Protein AF-Q6NBQ9-F1 (afdb_monomer)

Foldseek 3Di:
DCVVVLVVVLVVLLVVLQVLLVVLLVLLVVLVVLLVQLVVQLVPDDLVCLVVQFFRQRPPPRDGHRPLCCLQVSLVVNLVSLLVSLVSLLVSLLSLVVSQVSLCVVPVDPPVSQVSLVSHDPGLSSCCRNHDPCCNVDPNVVVSVVVVCCSNPPSSLVSLVSSLLSNQSNQDQVSLVVSLVSSLSSLLSCLQRVVSSNPSPDDSDPPDDPVSVVVSVVVSVVSNVVSVVSHHPPHPVCCVVPVVPDPPPPPPPPPPPPPPPPPDPDPDDDDDD

Secondary structure (DSSP, 8-state):
--HHHHHHHHHHHHHHHHHHHHHHHHHHHHHHHHHHHHHHHHHH--HHHHHHTPPEE-TTT--EE-HHHHHHHHHHHHHHHHHHHHHHHHHHHHHHHHHHHHHHHH--STTHHHHHHHTS-S-HHHHHHHS-HHHHHSHHHHHHHHHHHIIIIIHHHHHHHHHHHHHGGG--HHHHHHHHHHHHHHHHHHHHHHHHHH-TTS-S-----HHHHHHHHHHHHHHHHHHHHS--TT-HHHHHHHSSS----TTSTTS--TTTTS-----------

Solvent-accessible surface area (backbone atoms only — not comparable to full-atom values): 15780 Å² total; per-residue (Å²): 143,57,70,69,64,55,51,51,53,49,53,52,44,52,51,53,40,35,54,44,34,53,53,42,50,52,52,49,52,54,47,52,52,49,53,50,51,50,52,52,51,61,72,66,63,49,72,67,35,46,72,72,60,43,62,42,69,39,92,84,75,74,46,77,39,53,41,70,55,48,71,52,50,51,58,52,50,48,48,55,50,49,52,51,48,52,51,47,48,29,53,44,23,30,49,2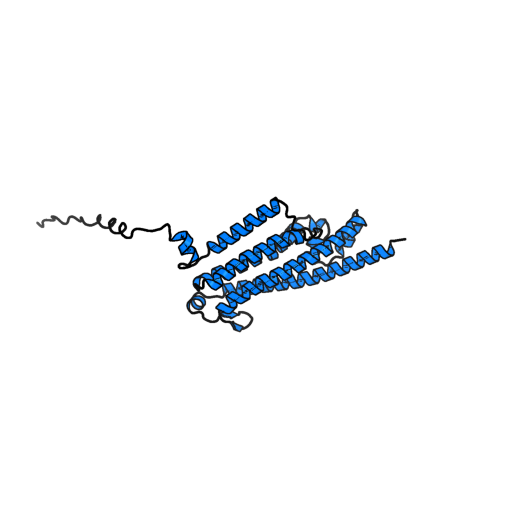6,36,57,44,45,51,54,44,52,71,76,35,75,53,81,65,63,38,47,57,60,30,65,71,50,50,98,39,76,65,36,32,68,61,45,30,34,70,69,48,44,74,33,73,65,23,51,49,54,51,46,53,51,45,42,63,72,59,47,48,60,54,52,50,45,50,45,56,44,65,72,46,46,80,53,70,54,64,70,60,52,52,49,43,44,51,51,47,50,49,44,53,49,51,43,65,63,46,49,61,41,39,77,34,28,79,58,73,100,58,91,79,65,51,75,65,54,48,51,52,45,52,51,53,52,49,51,53,47,50,56,50,60,71,66,68,54,96,85,44,71,68,54,50,68,76,57,53,81,80,58,82,71,69,85,78,66,77,80,74,71,66,87,74,80,83,79,85,78,83,83,87,75,86,85,83,88,131

Mean predicted aligned error: 11.21 Å

Structure (mmCIF, N/CA/C/O backbone):
data_AF-Q6NBQ9-F1
#
_entry.id   AF-Q6NBQ9-F1
#
loop_
_atom_site.group_PDB
_atom_site.id
_atom_site.type_symbol
_atom_site.label_atom_id
_atom_site.label_alt_id
_atom_site.label_comp_id
_atom_site.label_asym_id
_atom_site.label_entity_id
_atom_site.label_seq_id
_atom_site.pdbx_PDB_ins_code
_atom_site.Cartn_x
_atom_site.Cartn_y
_atom_site.Cartn_z
_atom_site.occupancy
_atom_site.B_iso_or_equiv
_atom_site.auth_seq_id
_atom_site.auth_comp_id
_atom_site.auth_asym_id
_atom_site.auth_atom_id
_atom_site.pdbx_PDB_model_num
ATOM 1 N N . MET A 1 1 ? -25.944 -12.787 37.139 1.00 45.03 1 MET A N 1
ATOM 2 C CA . MET A 1 1 ? -24.595 -13.328 37.436 1.00 45.03 1 MET A CA 1
ATOM 3 C C . MET A 1 1 ? -23.741 -13.445 36.157 1.00 45.03 1 MET A C 1
ATOM 5 O O . MET A 1 1 ? -23.284 -14.534 35.855 1.00 45.03 1 MET A O 1
ATOM 9 N N . ASN A 1 2 ? -23.494 -12.353 35.408 1.00 59.72 2 ASN A N 1
ATOM 10 C CA . ASN A 1 2 ? -22.771 -12.416 34.112 1.00 59.72 2 ASN A CA 1
ATOM 11 C C . ASN A 1 2 ? -21.450 -11.612 34.058 1.00 59.72 2 ASN A C 1
ATOM 13 O O . ASN A 1 2 ? -20.721 -11.669 33.080 1.00 59.72 2 ASN A O 1
ATOM 17 N N . GLY A 1 3 ? -21.087 -10.884 35.122 1.00 64.38 3 GLY A N 1
ATOM 18 C CA . GLY A 1 3 ? -19.945 -9.957 35.078 1.00 64.38 3 GLY A CA 1
ATOM 19 C C . GLY A 1 3 ? -18.570 -10.612 34.877 1.00 64.38 3 GLY A C 1
ATOM 20 O O . GLY A 1 3 ? -17.665 -9.974 34.350 1.00 64.38 3 GLY A O 1
ATOM 21 N N . LYS A 1 4 ? -18.398 -11.886 35.265 1.00 70.06 4 LYS A N 1
ATOM 22 C CA . LYS A 1 4 ? -17.105 -12.588 35.165 1.00 70.06 4 LYS A CA 1
ATOM 23 C C . LYS A 1 4 ? -16.819 -13.102 33.749 1.00 70.06 4 LYS A C 1
ATOM 25 O O . LYS A 1 4 ? -15.695 -12.966 33.278 1.00 70.06 4 LYS A O 1
ATOM 30 N N . SER A 1 5 ? -17.825 -13.653 33.065 1.00 76.31 5 SER A N 1
ATOM 31 C CA . SER A 1 5 ? -17.728 -14.047 31.650 1.00 76.31 5 SER A CA 1
ATOM 32 C C . SER A 1 5 ? -17.541 -12.823 30.755 1.00 76.31 5 SER A C 1
ATOM 34 O O . SER A 1 5 ? -16.720 -12.847 29.844 1.00 76.31 5 SER A O 1
ATOM 36 N N . ASP A 1 6 ? -18.238 -11.733 31.076 1.00 75.62 6 ASP A N 1
ATOM 37 C CA . ASP A 1 6 ? -18.180 -10.480 30.327 1.00 75.62 6 ASP A CA 1
ATOM 38 C C . ASP A 1 6 ? -16.814 -9.781 30.398 1.00 75.62 6 ASP A C 1
ATOM 40 O O . ASP A 1 6 ? -16.371 -9.216 29.397 1.00 75.62 6 ASP A O 1
ATOM 44 N N . ALA A 1 7 ? -16.155 -9.808 31.561 1.00 80.31 7 ALA A N 1
ATOM 45 C CA . ALA A 1 7 ? -14.808 -9.264 31.735 1.00 80.31 7 ALA A CA 1
ATOM 46 C C . ALA A 1 7 ? -13.754 -10.115 31.010 1.00 80.31 7 ALA A C 1
ATOM 48 O O . ALA A 1 7 ? -12.878 -9.573 30.339 1.00 80.31 7 ALA A O 1
ATOM 49 N N . PHE A 1 8 ? -13.887 -11.442 31.088 1.00 84.69 8 PHE A N 1
ATOM 50 C CA . PHE A 1 8 ? -13.000 -12.380 30.402 1.00 84.69 8 PHE A CA 1
ATOM 51 C C . PHE A 1 8 ? -13.093 -12.264 28.872 1.00 84.69 8 PHE A C 1
ATOM 53 O O . PHE A 1 8 ? -12.079 -12.300 28.182 1.00 84.69 8 PHE A O 1
ATOM 60 N N . GLU A 1 9 ? -14.298 -12.086 28.325 1.00 85.38 9 GLU A N 1
ATOM 61 C CA . GLU A 1 9 ? -14.507 -11.845 26.890 1.00 85.38 9 GLU A CA 1
ATOM 62 C C . GLU A 1 9 ? -13.787 -10.571 26.416 1.00 85.38 9 GLU A C 1
ATOM 64 O O . GLU A 1 9 ? -13.113 -10.585 25.385 1.00 85.38 9 GLU A O 1
ATOM 69 N N . LEU A 1 10 ? -13.890 -9.486 27.189 1.00 85.94 10 LEU A N 1
ATOM 70 C CA . LEU A 1 10 ? -13.276 -8.201 26.856 1.00 85.94 10 LEU A CA 1
ATOM 71 C C . LEU A 1 10 ? -11.747 -8.274 26.861 1.00 85.94 10 LEU A C 1
ATOM 73 O O . LEU A 1 10 ? -11.116 -7.797 25.922 1.00 85.94 10 LEU A O 1
ATOM 77 N N . GLU A 1 11 ? -11.165 -8.914 27.875 1.00 88.50 11 GLU A N 1
ATOM 78 C CA . GLU A 1 11 ? -9.716 -9.116 27.979 1.00 88.50 11 GLU A CA 1
ATOM 79 C C . GLU A 1 11 ? -9.175 -9.948 26.805 1.00 88.50 11 GLU A C 1
ATOM 81 O O . GLU A 1 11 ? -8.142 -9.618 26.221 1.00 88.50 11 GLU A O 1
ATOM 86 N N . ARG A 1 12 ? -9.911 -10.985 26.381 1.00 89.56 12 ARG A N 1
ATOM 87 C CA . ARG A 1 12 ? -9.534 -11.786 25.206 1.00 89.56 12 ARG A CA 1
ATOM 88 C C . ARG A 1 12 ? -9.608 -10.996 23.903 1.00 89.56 12 ARG A C 1
ATOM 90 O O . ARG A 1 12 ? -8.734 -11.168 23.056 1.00 89.56 12 ARG A O 1
ATOM 97 N N . LEU A 1 13 ? -10.627 -10.153 23.731 1.00 88.69 13 LEU A N 1
ATOM 98 C CA . LEU A 1 13 ? -10.750 -9.290 22.552 1.00 88.69 13 LEU A CA 1
ATOM 99 C C . LEU A 1 13 ? -9.655 -8.218 22.518 1.00 88.69 13 LEU A C 1
ATOM 101 O O . LEU A 1 13 ? -9.086 -7.976 21.457 1.00 88.69 13 LEU A O 1
ATOM 105 N N 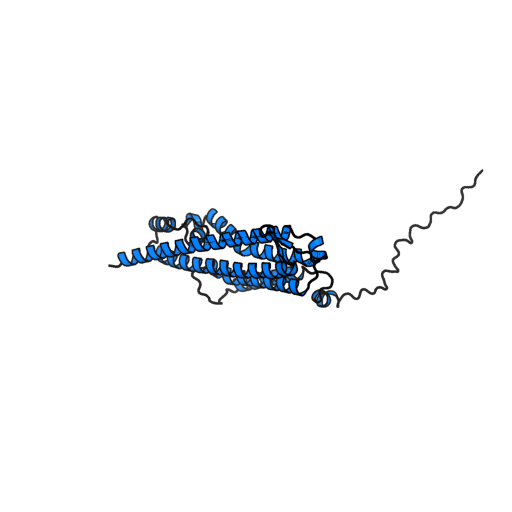. GLU A 1 14 ? -9.334 -7.615 23.664 1.00 90.62 14 GLU A N 1
ATOM 106 C CA . GLU A 1 14 ? -8.240 -6.649 23.810 1.00 90.62 14 GLU A CA 1
ATOM 107 C C . GLU A 1 14 ? -6.892 -7.281 23.437 1.00 90.62 14 GLU A C 1
ATOM 109 O O . GLU A 1 14 ? -6.168 -6.750 22.592 1.00 90.62 14 GLU A O 1
ATOM 114 N N . ALA A 1 15 ? -6.585 -8.458 23.994 1.00 91.19 15 ALA A N 1
ATOM 115 C CA . ALA A 1 15 ? -5.359 -9.190 23.691 1.00 91.19 15 ALA A CA 1
ATOM 116 C C . ALA A 1 15 ? -5.267 -9.576 22.204 1.00 91.19 15 ALA A C 1
ATOM 118 O O . ALA A 1 15 ? -4.239 -9.338 21.568 1.00 91.19 15 ALA A O 1
ATOM 119 N N . ALA A 1 16 ? -6.349 -10.110 21.626 1.00 90.81 16 ALA A N 1
ATOM 120 C CA . ALA A 1 16 ? -6.396 -10.479 20.210 1.00 90.81 16 ALA A CA 1
ATOM 121 C C . ALA A 1 16 ? -6.229 -9.264 19.281 1.00 90.81 16 ALA A C 1
ATOM 123 O O . ALA A 1 16 ? -5.569 -9.357 18.242 1.00 90.81 16 ALA A O 1
ATOM 124 N N . LEU A 1 17 ? -6.810 -8.119 19.653 1.00 91.94 17 LEU A N 1
ATOM 125 C CA . LEU A 1 17 ? -6.682 -6.871 18.909 1.00 91.94 17 LEU A CA 1
ATOM 126 C C . LEU A 1 17 ? -5.251 -6.329 18.960 1.00 91.94 17 LEU A C 1
ATOM 128 O O . LEU A 1 17 ? -4.715 -5.956 17.918 1.00 91.94 17 LEU A O 1
ATOM 132 N N . ASN A 1 18 ? -4.627 -6.318 20.138 1.00 93.62 18 ASN A N 1
ATOM 133 C CA . ASN A 1 18 ? -3.254 -5.844 20.316 1.00 93.62 18 ASN A CA 1
ATOM 134 C C . ASN A 1 18 ? -2.239 -6.705 19.556 1.00 93.62 18 ASN A C 1
ATOM 136 O O . ASN A 1 18 ? -1.382 -6.160 18.859 1.00 93.62 18 ASN A O 1
ATOM 140 N N . ASP A 1 19 ? -2.364 -8.030 19.631 1.00 93.38 19 ASP A N 1
ATOM 141 C CA . ASP A 1 19 ? -1.502 -8.954 18.887 1.00 93.38 19 ASP A CA 1
ATOM 142 C C . ASP A 1 19 ? -1.653 -8.764 17.367 1.00 93.38 19 ASP A C 1
ATOM 144 O O . ASP A 1 19 ? -0.672 -8.567 16.642 1.00 93.38 19 ASP A O 1
ATOM 148 N N . SER A 1 20 ? -2.901 -8.689 16.891 1.00 92.81 20 SER A N 1
ATOM 149 C CA . SER A 1 20 ? -3.196 -8.420 15.479 1.00 92.81 20 SER A CA 1
ATOM 150 C C . SER A 1 20 ? -2.640 -7.068 15.029 1.00 92.81 20 SER A C 1
ATOM 152 O O . SER A 1 20 ? -2.073 -6.967 13.942 1.00 92.81 20 SER A O 1
ATOM 154 N N . ALA A 1 21 ? -2.773 -6.025 15.851 1.00 93.81 21 ALA A N 1
ATOM 155 C CA . ALA A 1 21 ? -2.288 -4.690 15.524 1.00 93.81 21 ALA A CA 1
ATOM 156 C C . ALA A 1 21 ? -0.760 -4.643 15.416 1.00 93.81 21 ALA A C 1
ATOM 158 O O . ALA A 1 21 ? -0.241 -4.094 14.445 1.00 93.81 21 ALA A O 1
ATOM 159 N N . ASN A 1 22 ? -0.047 -5.281 16.349 1.00 94.38 22 ASN A N 1
ATOM 160 C CA . ASN A 1 22 ? 1.411 -5.395 16.295 1.00 94.38 22 ASN A CA 1
ATOM 161 C C . ASN A 1 22 ? 1.861 -6.125 15.026 1.00 94.38 22 ASN A C 1
ATOM 163 O O . ASN A 1 22 ? 2.705 -5.616 14.286 1.00 94.38 22 ASN A O 1
ATOM 167 N N . ARG A 1 23 ? 1.238 -7.269 14.718 1.00 94.88 23 ARG A N 1
ATOM 168 C CA . ARG A 1 23 ? 1.534 -8.040 13.504 1.00 94.88 23 ARG A CA 1
ATOM 169 C C . ARG A 1 23 ? 1.300 -7.226 12.230 1.00 94.88 23 ARG A C 1
ATOM 171 O O . ARG A 1 23 ? 2.156 -7.218 11.344 1.00 94.88 23 ARG A O 1
ATOM 178 N N . VAL A 1 24 ? 0.161 -6.541 12.124 1.00 96.12 24 VAL A N 1
ATOM 179 C CA . VAL A 1 24 ? -0.165 -5.696 10.961 1.00 96.12 24 VAL A CA 1
ATOM 180 C C . VAL A 1 24 ? 0.816 -4.537 10.833 1.00 96.12 24 VAL A C 1
ATOM 182 O O . VAL A 1 24 ? 1.266 -4.253 9.725 1.00 96.12 24 VAL A O 1
ATOM 185 N N . SER A 1 25 ? 1.200 -3.901 11.940 1.00 95.19 25 SER A N 1
ATOM 186 C CA . SER A 1 25 ? 2.214 -2.846 11.934 1.00 95.19 25 SER A CA 1
ATOM 187 C C . SER A 1 25 ? 3.562 -3.341 11.421 1.00 95.19 25 SER A C 1
ATOM 189 O O . SER A 1 25 ? 4.158 -2.663 10.588 1.00 95.19 25 SER A O 1
ATOM 191 N N . THR A 1 26 ? 4.018 -4.527 11.835 1.00 96.31 26 THR A N 1
ATOM 192 C CA . THR A 1 26 ? 5.246 -5.128 11.290 1.00 96.31 26 THR A CA 1
ATOM 193 C C . THR A 1 26 ? 5.134 -5.352 9.783 1.00 96.31 26 THR A C 1
ATOM 195 O O . THR A 1 26 ? 6.014 -4.929 9.038 1.00 96.31 26 THR A O 1
ATOM 198 N N . ILE A 1 27 ? 4.030 -5.948 9.322 1.00 96.81 27 ILE A N 1
ATOM 199 C CA . ILE A 1 27 ? 3.783 -6.211 7.894 1.00 96.81 27 ILE A CA 1
ATOM 200 C C . ILE A 1 27 ? 3.763 -4.905 7.084 1.00 96.81 27 ILE A C 1
ATOM 202 O O . ILE A 1 27 ? 4.373 -4.830 6.018 1.00 96.81 27 ILE A O 1
ATOM 206 N N . TRP A 1 28 ? 3.110 -3.863 7.597 1.00 97.19 28 TRP A N 1
ATOM 207 C CA . TRP A 1 28 ? 3.054 -2.548 6.959 1.00 97.19 28 TRP A CA 1
ATOM 208 C C . TRP A 1 28 ? 4.426 -1.872 6.881 1.00 97.19 28 TRP A C 1
ATOM 210 O O . TRP A 1 28 ? 4.780 -1.342 5.832 1.00 97.19 28 TRP A O 1
ATOM 220 N N . VAL A 1 29 ? 5.238 -1.930 7.942 1.00 97.00 29 VAL A N 1
ATOM 221 C CA . VAL A 1 29 ? 6.609 -1.395 7.903 1.00 97.00 29 VAL A CA 1
ATOM 222 C C . VAL A 1 29 ? 7.459 -2.154 6.883 1.00 97.00 29 VAL A C 1
ATOM 224 O O . VAL A 1 29 ? 8.155 -1.524 6.090 1.00 97.00 29 VAL A O 1
ATOM 227 N N . SER A 1 30 ? 7.368 -3.488 6.826 1.00 97.31 30 SER A N 1
ATOM 228 C CA . SER A 1 30 ? 8.052 -4.278 5.791 1.00 97.31 30 SER A CA 1
ATOM 229 C C . SER A 1 30 ? 7.617 -3.881 4.378 1.00 97.31 30 SER A C 1
ATOM 231 O O . SER A 1 30 ? 8.447 -3.802 3.475 1.00 97.31 30 SER A O 1
ATOM 233 N N . PHE A 1 31 ? 6.333 -3.583 4.187 1.00 97.94 31 PHE A N 1
ATOM 234 C CA . PHE A 1 31 ? 5.813 -3.082 2.918 1.00 97.94 31 PHE A CA 1
ATOM 235 C C . PHE A 1 31 ? 6.374 -1.700 2.552 1.00 97.94 31 PHE A C 1
ATOM 237 O O . PHE A 1 31 ? 6.791 -1.497 1.414 1.00 97.94 31 PHE A O 1
ATOM 244 N N . LEU A 1 32 ? 6.476 -0.774 3.510 1.00 97.81 32 LEU A N 1
ATOM 245 C CA . LEU A 1 32 ? 7.116 0.529 3.292 1.00 97.81 32 LEU A CA 1
ATOM 246 C C . LEU A 1 32 ? 8.588 0.402 2.899 1.00 97.81 32 LEU A C 1
ATOM 248 O O . LEU A 1 32 ? 9.049 1.102 1.999 1.00 97.81 32 LEU A O 1
ATOM 252 N N . VAL A 1 33 ? 9.318 -0.504 3.551 1.00 97.12 33 VAL A N 1
ATOM 253 C CA . VAL A 1 33 ? 10.714 -0.794 3.206 1.00 97.12 33 VAL A CA 1
ATOM 254 C C . VAL A 1 33 ? 10.811 -1.330 1.777 1.00 97.12 33 VAL A C 1
ATOM 256 O O . VAL A 1 33 ? 11.684 -0.895 1.030 1.00 97.12 33 VAL A O 1
ATOM 259 N N . LEU A 1 34 ? 9.893 -2.212 1.363 1.00 96.00 34 LEU A N 1
ATOM 260 C CA . LEU A 1 34 ? 9.853 -2.711 -0.013 1.00 96.00 34 LEU A CA 1
ATOM 261 C C . LEU A 1 34 ? 9.561 -1.592 -1.027 1.00 96.00 34 LEU A C 1
ATOM 263 O O . LEU A 1 34 ? 10.239 -1.503 -2.050 1.00 96.00 34 LEU A O 1
ATOM 267 N N . LEU A 1 35 ? 8.585 -0.725 -0.746 1.00 97.19 35 LEU A N 1
ATOM 268 C CA . LEU A 1 35 ? 8.265 0.426 -1.598 1.00 97.19 35 LEU A CA 1
ATOM 269 C C . LEU A 1 35 ? 9.468 1.355 -1.760 1.00 97.19 35 LEU A C 1
ATOM 271 O O . LEU A 1 35 ? 9.799 1.750 -2.878 1.00 97.19 35 LEU A O 1
ATOM 275 N N . LEU A 1 36 ? 10.143 1.671 -0.654 1.00 95.75 36 LEU A N 1
ATOM 276 C CA . LEU A 1 36 ? 11.345 2.497 -0.663 1.00 95.75 36 LEU A CA 1
ATOM 277 C C . LEU A 1 36 ? 12.470 1.834 -1.463 1.00 95.75 36 LEU A C 1
ATOM 279 O O . LEU A 1 36 ? 13.116 2.493 -2.275 1.00 95.75 36 LEU A O 1
ATOM 283 N N . TYR A 1 37 ? 12.677 0.530 -1.273 1.00 93.81 37 TYR A N 1
ATOM 284 C CA . TYR A 1 37 ? 13.657 -0.239 -2.032 1.00 93.81 37 TYR A CA 1
ATOM 285 C C . TYR A 1 37 ? 13.393 -0.155 -3.540 1.00 93.81 37 TYR A C 1
ATOM 287 O O . TYR A 1 37 ? 14.312 0.141 -4.304 1.00 93.81 37 TYR A O 1
ATOM 295 N N . PHE A 1 38 ? 12.144 -0.348 -3.976 1.00 94.88 38 PHE A N 1
ATOM 296 C CA . PHE A 1 38 ? 11.793 -0.222 -5.390 1.00 94.88 38 PHE A CA 1
ATOM 297 C C . PHE A 1 38 ? 11.945 1.205 -5.911 1.00 94.88 38 PHE A C 1
ATOM 299 O O . PHE A 1 38 ? 12.458 1.378 -7.011 1.00 94.88 38 PHE A O 1
ATOM 306 N N . ALA A 1 39 ? 11.584 2.225 -5.132 1.00 94.06 39 ALA A N 1
ATOM 307 C CA . ALA A 1 39 ? 11.782 3.618 -5.529 1.00 94.06 39 ALA A CA 1
ATOM 308 C C . ALA A 1 39 ? 13.269 3.946 -5.761 1.00 94.06 39 ALA A C 1
ATOM 310 O O . ALA A 1 39 ? 13.617 4.552 -6.774 1.00 94.06 39 ALA A O 1
ATOM 311 N N . ILE A 1 40 ? 14.155 3.493 -4.865 1.00 92.88 40 ILE A N 1
ATOM 312 C CA . ILE A 1 40 ? 15.609 3.661 -5.014 1.00 92.88 40 ILE A CA 1
ATOM 313 C C . ILE A 1 40 ? 16.118 2.877 -6.226 1.00 92.88 40 ILE A C 1
ATOM 315 O O . ILE A 1 40 ? 16.885 3.414 -7.022 1.00 92.88 40 ILE A O 1
ATOM 319 N N . ALA A 1 41 ? 15.682 1.624 -6.389 1.00 90.81 41 ALA A N 1
ATOM 320 C CA . ALA A 1 41 ? 16.093 0.790 -7.513 1.00 90.81 41 ALA A CA 1
ATOM 321 C C . ALA A 1 41 ? 15.693 1.415 -8.856 1.00 90.81 41 ALA A C 1
ATOM 323 O O . ALA A 1 41 ? 16.523 1.480 -9.755 1.00 90.81 41 ALA A O 1
ATOM 324 N N . LEU A 1 42 ? 14.468 1.938 -8.970 1.00 91.75 42 LEU A N 1
ATOM 325 C CA . LEU A 1 42 ? 13.995 2.660 -10.153 1.00 91.75 42 LEU A CA 1
ATOM 326 C C . LEU A 1 42 ? 14.808 3.930 -10.418 1.00 91.75 42 LEU A C 1
ATOM 328 O O . LEU A 1 42 ? 15.190 4.175 -11.558 1.00 91.75 42 LEU A O 1
ATOM 332 N N . GLY A 1 43 ? 15.121 4.705 -9.375 1.00 87.94 43 GLY A N 1
ATOM 333 C CA . GLY A 1 43 ? 15.955 5.905 -9.490 1.00 87.94 43 GLY A CA 1
ATOM 334 C C . GLY A 1 43 ? 17.412 5.627 -9.883 1.00 87.94 43 GLY A C 1
ATOM 335 O O . GLY A 1 43 ? 18.088 6.524 -10.378 1.00 87.94 43 GLY A O 1
ATOM 336 N N . ALA A 1 44 ? 17.895 4.397 -9.688 1.00 87.50 44 ALA A N 1
ATOM 337 C CA . ALA A 1 44 ? 19.246 3.978 -10.058 1.00 87.50 44 ALA A CA 1
ATOM 338 C C . ALA A 1 44 ? 19.362 3.467 -11.508 1.00 87.50 44 ALA A C 1
ATOM 340 O O . ALA A 1 44 ? 20.479 3.305 -12.004 1.00 87.50 44 ALA A O 1
ATOM 341 N N . VAL A 1 45 ? 18.243 3.200 -12.194 1.00 86.19 45 VAL A N 1
ATOM 342 C CA . VAL A 1 45 ? 18.255 2.696 -13.576 1.00 86.19 45 VAL A CA 1
ATOM 343 C C . VAL A 1 45 ? 18.728 3.792 -14.527 1.00 86.19 45 VAL A C 1
ATOM 345 O O . VAL A 1 45 ? 18.155 4.877 -14.601 1.00 86.19 45 VAL A O 1
ATOM 348 N N . THR A 1 46 ? 19.768 3.492 -15.302 1.00 83.81 46 THR A N 1
ATOM 349 C CA . THR A 1 46 ? 20.313 4.430 -16.292 1.00 83.81 46 THR A CA 1
ATOM 350 C C . THR A 1 46 ? 19.750 4.178 -17.691 1.00 83.81 46 THR A C 1
ATOM 352 O O . THR A 1 46 ? 19.509 3.041 -18.096 1.00 83.81 46 THR A O 1
ATOM 355 N N . HIS A 1 47 ? 19.627 5.241 -18.493 1.00 82.44 47 HIS A N 1
ATOM 356 C CA . HIS A 1 47 ? 19.196 5.148 -19.895 1.00 82.44 47 HIS A CA 1
ATOM 357 C C . HIS A 1 47 ? 20.078 4.205 -20.731 1.00 82.44 47 HIS A C 1
ATOM 359 O O . HIS A 1 47 ? 19.575 3.487 -21.590 1.00 82.44 47 HIS A O 1
ATOM 365 N N . ARG A 1 48 ? 21.391 4.159 -20.452 1.00 80.00 48 ARG A N 1
ATOM 366 C CA . ARG A 1 48 ? 22.325 3.240 -21.123 1.00 80.00 48 ARG A CA 1
ATOM 367 C C . ARG A 1 48 ? 21.973 1.776 -20.846 1.00 80.00 48 ARG A C 1
ATOM 369 O O . ARG A 1 48 ? 22.011 0.969 -21.770 1.00 80.00 48 ARG A O 1
ATOM 376 N N . GLN A 1 49 ? 21.628 1.441 -19.600 1.00 76.81 49 GLN A N 1
ATOM 377 C CA . GLN A 1 49 ? 21.226 0.080 -19.230 1.00 76.81 49 GLN A CA 1
ATOM 378 C C . GLN A 1 49 ? 19.942 -0.336 -19.947 1.00 76.81 49 GLN A C 1
ATOM 380 O O . GLN A 1 49 ? 19.874 -1.447 -20.462 1.00 76.81 49 GLN A O 1
ATOM 385 N N . LEU A 1 50 ? 18.967 0.572 -20.049 1.00 80.06 50 LEU A N 1
ATOM 386 C CA . LEU A 1 50 ? 17.727 0.332 -20.792 1.00 80.06 50 LEU A CA 1
ATOM 387 C C . LEU A 1 50 ? 17.986 0.132 -22.293 1.00 80.06 50 LEU A C 1
ATOM 389 O O . LEU A 1 50 ? 17.393 -0.751 -22.895 1.00 80.06 50 LEU A O 1
ATOM 393 N N . LEU A 1 51 ? 18.894 0.902 -22.898 1.00 77.38 51 LEU A N 1
ATOM 394 C CA . LEU A 1 51 ? 19.158 0.812 -24.338 1.00 77.38 51 LEU A CA 1
ATOM 395 C C . LEU A 1 51 ? 19.870 -0.489 -24.741 1.00 77.38 51 LEU A C 1
ATOM 397 O O . LEU A 1 51 ? 19.598 -1.038 -25.804 1.00 77.38 51 LEU A O 1
ATOM 401 N N . ILE A 1 52 ? 20.799 -0.963 -23.907 1.00 77.69 52 ILE A N 1
ATOM 402 C CA . ILE A 1 52 ? 21.651 -2.127 -24.212 1.00 77.69 52 ILE A CA 1
ATOM 403 C C . ILE A 1 52 ? 21.088 -3.416 -23.579 1.00 77.69 52 ILE A C 1
ATOM 405 O O . ILE A 1 52 ? 21.506 -4.516 -23.931 1.00 77.69 52 ILE A O 1
ATOM 409 N N . GLY A 1 53 ? 20.113 -3.304 -22.669 1.00 72.88 53 GLY A N 1
ATOM 410 C CA . GLY A 1 53 ? 19.596 -4.436 -21.895 1.00 72.88 53 GLY A CA 1
ATOM 411 C C . GLY A 1 53 ? 20.586 -4.949 -20.844 1.00 72.88 53 GLY A C 1
ATOM 412 O O . GLY A 1 53 ? 20.526 -6.119 -20.469 1.00 72.88 53 GLY A O 1
ATOM 413 N N . ASP A 1 54 ? 21.499 -4.084 -20.393 1.00 77.81 54 ASP A N 1
ATOM 414 C CA . ASP A 1 54 ? 22.539 -4.415 -19.414 1.00 77.81 54 ASP A CA 1
ATOM 415 C C . ASP A 1 54 ? 21.905 -4.810 -18.066 1.00 77.81 54 ASP A C 1
ATOM 417 O O . ASP A 1 54 ? 20.856 -4.289 -17.672 1.00 77.81 54 ASP A O 1
ATOM 421 N N . ALA A 1 55 ? 22.546 -5.733 -17.343 1.00 77.38 55 ALA A N 1
ATOM 422 C CA . ALA A 1 55 ? 22.038 -6.212 -16.061 1.00 77.38 55 ALA A CA 1
ATOM 423 C C . ALA A 1 55 ? 21.948 -5.079 -15.021 1.00 77.38 55 ALA A C 1
ATOM 425 O O . ALA A 1 55 ? 22.819 -4.206 -14.932 1.00 77.38 55 ALA A O 1
ATOM 426 N N . LEU A 1 56 ? 20.886 -5.107 -14.210 1.00 75.38 56 LEU A N 1
ATOM 427 C CA . LEU A 1 56 ? 20.689 -4.147 -13.132 1.00 75.38 56 LEU A CA 1
ATOM 428 C C . LEU A 1 56 ? 21.361 -4.668 -11.862 1.00 75.38 56 LEU A C 1
ATOM 430 O O . LEU A 1 56 ? 20.997 -5.728 -11.347 1.00 75.38 56 LEU A O 1
ATOM 434 N N . ARG A 1 57 ? 22.298 -3.885 -11.321 1.00 71.94 57 ARG A N 1
ATOM 435 C CA . ARG A 1 57 ? 22.855 -4.130 -9.989 1.00 71.94 57 ARG A CA 1
ATOM 436 C C . ARG A 1 57 ? 21.905 -3.620 -8.930 1.00 71.94 57 ARG A C 1
ATOM 438 O O . ARG A 1 57 ? 21.692 -2.418 -8.791 1.00 71.94 57 ARG A O 1
ATOM 445 N N . LEU A 1 58 ? 21.342 -4.551 -8.174 1.00 76.44 58 LEU A N 1
ATOM 446 C CA . LEU A 1 58 ? 20.425 -4.222 -7.096 1.00 76.44 58 LEU A CA 1
ATOM 447 C C . LEU A 1 58 ? 21.196 -3.559 -5.937 1.00 76.44 58 LEU A C 1
ATOM 449 O O . LEU A 1 58 ? 22.091 -4.209 -5.393 1.00 76.44 58 LEU A O 1
ATOM 453 N N . PRO A 1 59 ? 20.832 -2.331 -5.502 1.00 66.19 59 PRO A N 1
ATOM 454 C CA . PRO A 1 59 ? 21.620 -1.528 -4.554 1.00 66.19 59 PRO A CA 1
ATOM 455 C C . PRO A 1 59 ? 21.961 -2.207 -3.220 1.00 66.19 59 PRO A C 1
ATOM 457 O O . PRO A 1 59 ? 22.928 -1.834 -2.569 1.00 66.19 59 PRO A O 1
ATOM 460 N N . VAL A 1 60 ? 21.155 -3.185 -2.797 1.00 73.19 60 VAL A N 1
ATOM 461 C CA . VAL A 1 60 ? 21.331 -3.907 -1.525 1.00 73.19 60 VAL A CA 1
ATOM 462 C C . VAL A 1 60 ? 21.785 -5.350 -1.740 1.00 73.19 60 VAL A C 1
ATOM 464 O O . VAL A 1 60 ? 22.617 -5.852 -0.994 1.00 73.19 60 VAL A O 1
ATOM 467 N N . LEU A 1 61 ? 21.243 -6.031 -2.754 1.00 72.62 61 LEU A N 1
ATOM 468 C CA . LEU A 1 61 ? 21.520 -7.451 -2.979 1.00 72.62 61 LEU A CA 1
ATOM 469 C C . LEU A 1 61 ? 22.863 -7.681 -3.685 1.00 72.62 61 LEU A C 1
ATOM 471 O O . LEU A 1 61 ? 23.389 -8.782 -3.588 1.00 72.62 61 LEU A O 1
ATOM 475 N N . ASN A 1 62 ? 23.428 -6.673 -4.369 1.00 77.06 62 ASN A N 1
ATOM 476 C CA . ASN A 1 62 ? 24.679 -6.779 -5.138 1.00 77.06 62 ASN A CA 1
ATOM 477 C C . ASN A 1 62 ? 24.708 -7.957 -6.136 1.00 77.06 62 ASN A C 1
ATOM 479 O O . ASN A 1 62 ? 25.776 -8.424 -6.523 1.00 77.06 62 ASN A O 1
ATOM 483 N N . VAL A 1 63 ? 23.533 -8.428 -6.563 1.00 79.25 63 VAL A N 1
ATOM 484 C CA . VAL A 1 63 ? 23.370 -9.449 -7.602 1.00 79.25 63 VAL A CA 1
ATOM 485 C C . VAL A 1 63 ? 22.986 -8.759 -8.905 1.00 79.25 63 VAL A C 1
ATOM 487 O O . VAL A 1 63 ? 22.164 -7.837 -8.906 1.00 79.25 63 VAL A O 1
ATOM 490 N N . ASP A 1 64 ? 23.575 -9.228 -10.003 1.00 79.19 64 ASP A N 1
ATOM 491 C CA . ASP A 1 64 ? 23.213 -8.824 -11.357 1.00 79.19 64 ASP A CA 1
ATOM 492 C C . ASP A 1 64 ? 21.900 -9.527 -11.740 1.00 79.19 64 ASP A C 1
ATOM 494 O O . ASP A 1 64 ? 21.869 -10.735 -11.989 1.00 79.19 64 ASP A O 1
ATOM 498 N N . LEU A 1 65 ? 20.792 -8.782 -11.747 1.00 79.75 65 LEU A N 1
ATOM 499 C CA . LEU A 1 65 ? 19.497 -9.300 -12.188 1.00 79.75 65 LEU A CA 1
ATOM 500 C C . LEU A 1 65 ? 19.242 -8.853 -13.636 1.00 79.75 65 LEU A C 1
ATOM 502 O O . LEU A 1 65 ? 19.402 -7.664 -13.937 1.00 79.75 65 LEU A O 1
ATOM 506 N N . PRO A 1 66 ? 18.813 -9.755 -14.543 1.00 86.00 66 PRO A N 1
ATOM 507 C CA . PRO A 1 66 ? 18.413 -9.358 -15.885 1.00 86.00 66 PRO A CA 1
ATOM 508 C C . PRO A 1 66 ? 17.335 -8.278 -15.816 1.00 86.00 66 PRO A C 1
ATOM 510 O O . PRO A 1 66 ? 16.342 -8.433 -15.100 1.00 86.00 66 PRO A O 1
ATOM 513 N N . LEU A 1 67 ? 17.519 -7.204 -16.583 1.00 85.25 67 LEU A N 1
ATOM 514 C CA . LEU A 1 67 ? 16.655 -6.023 -16.573 1.00 85.25 67 LEU A CA 1
ATOM 515 C C . LEU A 1 67 ? 15.172 -6.393 -16.751 1.00 85.25 67 LEU A C 1
ATOM 517 O O . LEU A 1 67 ? 14.321 -6.033 -15.944 1.00 85.25 67 LEU A O 1
ATOM 521 N N . VAL A 1 68 ? 14.885 -7.212 -17.762 1.00 85.94 68 VAL A N 1
ATOM 522 C CA . VAL A 1 68 ? 13.549 -7.748 -18.070 1.00 85.94 68 VAL A CA 1
ATOM 523 C C . VAL A 1 68 ? 12.959 -8.512 -16.878 1.00 85.94 68 VAL A C 1
ATOM 525 O O . VAL A 1 68 ? 11.786 -8.348 -16.550 1.00 85.94 68 VAL A O 1
ATOM 528 N N . GLY A 1 69 ? 13.778 -9.314 -16.190 1.00 87.56 69 GLY A N 1
ATOM 529 C CA . GLY A 1 69 ? 13.362 -10.074 -15.012 1.00 87.56 69 GLY A CA 1
ATOM 530 C C . GLY A 1 69 ? 12.978 -9.168 -13.845 1.00 87.56 69 GLY A C 1
ATOM 531 O O . GLY A 1 69 ? 11.931 -9.374 -13.236 1.00 87.56 69 GLY A O 1
ATOM 532 N N . PHE A 1 70 ? 13.770 -8.126 -13.578 1.00 90.31 70 PHE A N 1
ATOM 533 C CA . PHE A 1 70 ? 13.453 -7.121 -12.559 1.00 90.31 70 PHE A CA 1
ATOM 534 C C . PHE A 1 70 ? 12.121 -6.420 -12.857 1.00 90.31 70 PHE A C 1
ATOM 536 O O . PHE A 1 70 ? 11.208 -6.431 -12.032 1.00 90.31 70 PHE A O 1
ATOM 543 N N . PHE A 1 71 ? 11.976 -5.878 -14.069 1.00 92.94 71 PHE A N 1
ATOM 544 C CA . PHE A 1 71 ? 10.778 -5.139 -14.469 1.00 92.94 71 PHE A CA 1
ATOM 545 C C . PHE A 1 71 ? 9.531 -6.017 -14.616 1.00 92.94 71 PHE A C 1
ATOM 547 O O . PHE A 1 71 ? 8.428 -5.483 -14.615 1.00 92.94 71 PHE A O 1
ATOM 554 N N . PHE A 1 72 ? 9.658 -7.341 -14.692 1.00 93.75 72 PHE A N 1
ATOM 555 C CA . PHE A 1 72 ? 8.516 -8.254 -14.642 1.00 93.75 72 PHE A CA 1
ATOM 556 C C . PHE A 1 72 ? 8.176 -8.693 -13.210 1.00 93.75 72 PHE A C 1
ATOM 558 O O . PHE A 1 72 ? 7.027 -8.593 -12.777 1.00 93.75 72 PHE A O 1
ATOM 565 N N . VAL A 1 73 ? 9.168 -9.173 -12.455 1.00 94.00 73 VAL A N 1
ATOM 566 C CA . VAL A 1 73 ? 8.954 -9.801 -11.142 1.00 94.00 73 VAL A CA 1
ATOM 567 C C . VAL A 1 73 ? 8.642 -8.767 -10.065 1.00 94.00 73 VAL A C 1
ATOM 569 O O . VAL A 1 73 ? 7.743 -8.990 -9.255 1.00 94.00 73 VAL A O 1
ATOM 572 N N . SER A 1 74 ? 9.345 -7.635 -10.042 1.00 94.56 74 SER A N 1
ATOM 573 C CA . SER A 1 74 ? 9.188 -6.621 -8.994 1.00 94.56 74 SER A CA 1
ATOM 574 C C . SER A 1 74 ? 7.787 -6.001 -8.924 1.00 94.56 74 SER A C 1
ATOM 576 O O . SER A 1 74 ? 7.223 -5.996 -7.829 1.00 94.56 74 SER A O 1
ATOM 578 N N . PRO A 1 75 ? 7.164 -5.537 -10.026 1.00 96.44 75 PRO A N 1
ATOM 579 C CA . PRO A 1 75 ? 5.801 -5.014 -9.953 1.00 96.44 75 PRO A CA 1
ATOM 580 C C . PRO A 1 75 ? 4.767 -6.109 -9.642 1.00 96.44 75 PRO A C 1
ATOM 582 O O . PRO A 1 75 ? 3.820 -5.847 -8.903 1.00 96.44 75 PRO A O 1
ATOM 585 N N . CYS A 1 76 ? 4.962 -7.351 -10.106 1.00 97.31 76 CYS A N 1
ATOM 586 C CA . CYS A 1 76 ? 4.114 -8.484 -9.707 1.00 97.31 76 CYS A CA 1
ATOM 587 C C . CYS A 1 76 ? 4.184 -8.739 -8.192 1.00 97.31 76 CYS A C 1
ATOM 589 O O . CYS A 1 76 ? 3.153 -8.877 -7.529 1.00 97.31 76 CYS A O 1
ATOM 591 N N . LEU A 1 77 ? 5.400 -8.770 -7.635 1.00 96.94 77 LEU A N 1
ATOM 592 C CA . LEU A 1 77 ? 5.636 -8.931 -6.201 1.00 96.94 77 LEU A CA 1
ATOM 593 C C . LEU A 1 77 ? 5.015 -7.781 -5.403 1.00 96.94 77 LEU A C 1
ATOM 595 O O . LEU A 1 77 ? 4.429 -8.022 -4.348 1.00 96.94 77 LEU A O 1
ATOM 599 N N . LEU A 1 78 ? 5.113 -6.551 -5.916 1.00 98.00 78 LEU A N 1
ATOM 600 C CA . LEU A 1 78 ? 4.532 -5.374 -5.284 1.00 98.00 78 LEU A CA 1
ATOM 601 C C . LEU A 1 78 ? 3.013 -5.515 -5.125 1.00 98.00 78 LEU A C 1
ATOM 603 O O . LEU A 1 78 ? 2.521 -5.386 -4.007 1.00 98.00 78 LEU A O 1
ATOM 607 N N . VAL A 1 79 ? 2.289 -5.844 -6.202 1.00 98.31 79 VAL A N 1
ATOM 608 C CA . VAL A 1 79 ? 0.824 -6.026 -6.162 1.00 98.31 79 VAL A CA 1
ATOM 609 C C . VAL A 1 79 ? 0.430 -7.185 -5.242 1.00 98.31 79 VAL A C 1
ATOM 611 O O . VAL A 1 79 ? -0.496 -7.059 -4.441 1.00 98.31 79 VAL A O 1
ATOM 614 N N . ALA A 1 80 ? 1.153 -8.308 -5.301 1.00 98.19 80 ALA A N 1
ATOM 615 C CA . ALA A 1 80 ? 0.876 -9.464 -4.449 1.00 98.19 80 ALA A CA 1
ATOM 616 C C . ALA A 1 80 ? 1.051 -9.141 -2.956 1.00 98.19 80 ALA A C 1
ATOM 618 O O . ALA A 1 80 ? 0.187 -9.471 -2.136 1.00 98.19 80 ALA A O 1
ATOM 619 N N . PHE A 1 81 ? 2.148 -8.471 -2.589 1.00 98.25 81 PHE A N 1
ATOM 620 C CA . PHE A 1 81 ? 2.383 -8.102 -1.197 1.00 98.25 81 PHE A CA 1
ATOM 621 C C . PHE A 1 81 ? 1.434 -6.994 -0.736 1.00 98.25 81 PHE A C 1
ATOM 623 O O . PHE A 1 81 ? 0.947 -7.039 0.394 1.00 98.25 81 PHE A O 1
ATOM 630 N N . HIS A 1 82 ? 1.102 -6.052 -1.617 1.00 98.19 82 HIS A N 1
ATOM 631 C CA . HIS A 1 82 ? 0.125 -5.010 -1.333 1.00 98.19 82 HIS A CA 1
ATOM 632 C C . HIS A 1 82 ? -1.262 -5.593 -1.022 1.00 98.19 82 HIS A C 1
ATOM 634 O O . HIS A 1 82 ? -1.849 -5.259 0.010 1.00 98.19 82 HIS A O 1
ATOM 640 N N . LEU A 1 83 ? -1.742 -6.543 -1.834 1.00 97.81 83 LEU A N 1
ATOM 641 C CA . LEU A 1 83 ? -2.975 -7.284 -1.561 1.00 97.81 83 LEU A CA 1
ATOM 642 C C . LEU A 1 83 ? -2.932 -7.951 -0.182 1.00 97.81 83 LEU A C 1
ATOM 644 O O . LEU A 1 83 ? -3.875 -7.825 0.600 1.00 97.81 83 LEU A O 1
ATOM 648 N N . TYR A 1 84 ? -1.832 -8.635 0.139 1.00 97.75 84 TYR A N 1
ATOM 649 C CA . TYR A 1 84 ? -1.668 -9.279 1.440 1.00 97.75 84 TYR A CA 1
ATOM 650 C C . TYR A 1 84 ? -1.739 -8.272 2.599 1.00 97.75 84 TYR A C 1
ATOM 652 O O . TYR A 1 84 ? -2.463 -8.510 3.565 1.00 97.75 84 TYR A O 1
ATOM 660 N N . VAL A 1 85 ? -1.055 -7.128 2.498 1.00 97.88 85 VAL A N 1
ATOM 661 C CA . VAL A 1 85 ? -1.087 -6.068 3.522 1.00 97.88 85 VAL A CA 1
ATOM 662 C C . VAL A 1 85 ? -2.511 -5.533 3.700 1.00 97.88 85 VAL A C 1
ATOM 664 O O . VAL A 1 85 ? -2.989 -5.448 4.832 1.00 97.88 85 VAL A O 1
ATOM 667 N N . LEU A 1 86 ? -3.226 -5.236 2.610 1.00 96.56 86 LEU A N 1
ATOM 668 C CA . LEU A 1 86 ? -4.609 -4.748 2.671 1.00 96.56 86 LEU A CA 1
ATOM 669 C C . LEU A 1 86 ? -5.560 -5.769 3.305 1.00 96.56 86 LEU A C 1
ATOM 671 O O . LEU A 1 86 ? -6.409 -5.392 4.114 1.00 96.56 86 LEU A O 1
ATOM 675 N N . LEU A 1 87 ? -5.396 -7.061 3.003 1.00 95.38 87 LEU A N 1
ATOM 676 C CA . LEU A 1 87 ? -6.168 -8.128 3.645 1.00 95.38 87 LEU A CA 1
ATOM 677 C C . LEU A 1 87 ? -5.904 -8.187 5.154 1.00 95.38 87 LEU A C 1
ATOM 679 O O . LEU A 1 87 ? -6.848 -8.302 5.933 1.00 95.38 87 LEU A O 1
ATOM 683 N N . GLN A 1 88 ? -4.649 -8.056 5.584 1.00 96.06 88 GLN A N 1
ATOM 684 C CA . GLN A 1 88 ? -4.292 -8.054 7.007 1.00 96.06 88 GLN A CA 1
ATOM 685 C C . GLN A 1 88 ? -4.868 -6.833 7.740 1.00 96.06 88 GLN A C 1
ATOM 687 O O . GLN A 1 88 ? -5.442 -6.967 8.823 1.00 96.06 88 GLN A O 1
ATOM 692 N N . VAL A 1 89 ? -4.810 -5.651 7.120 1.00 95.12 89 VAL A N 1
ATOM 693 C CA . VAL A 1 89 ? -5.438 -4.430 7.651 1.00 95.12 89 VAL A CA 1
ATOM 694 C C . VAL A 1 89 ? -6.963 -4.580 7.724 1.00 95.12 89 VAL A C 1
ATOM 696 O O . VAL A 1 89 ? -7.572 -4.178 8.715 1.00 95.12 89 VAL A O 1
ATOM 699 N N . MET A 1 90 ? -7.593 -5.198 6.721 1.00 93.31 90 MET A N 1
ATOM 700 C CA . MET A 1 90 ? -9.034 -5.475 6.723 1.00 93.31 90 MET A CA 1
ATOM 701 C C . MET A 1 90 ? -9.430 -6.413 7.871 1.00 93.31 90 MET A C 1
ATOM 703 O O . MET A 1 90 ? -10.425 -6.161 8.553 1.00 93.31 90 MET A O 1
ATOM 707 N N . LEU A 1 91 ? -8.673 -7.489 8.103 1.00 92.12 91 LEU A N 1
ATOM 708 C CA . LEU A 1 91 ? -8.932 -8.417 9.208 1.00 92.12 91 LEU A CA 1
ATOM 709 C C . LEU A 1 91 ? -8.813 -7.714 10.565 1.00 92.12 91 LEU A C 1
ATOM 711 O O . LEU A 1 91 ? -9.688 -7.874 11.414 1.00 92.12 91 LEU A O 1
ATOM 715 N N . LEU A 1 92 ? -7.799 -6.863 10.739 1.00 93.69 92 LEU A N 1
ATOM 716 C CA . LEU A 1 92 ? -7.653 -6.041 11.940 1.00 93.69 92 LEU A CA 1
ATOM 717 C C . LEU A 1 92 ? -8.828 -5.075 12.134 1.00 93.69 92 LEU A C 1
ATOM 719 O O . LEU A 1 92 ? -9.335 -4.949 13.248 1.00 93.69 92 LEU A O 1
ATOM 723 N N . ALA A 1 93 ? -9.296 -4.429 11.063 1.00 91.31 93 ALA A N 1
ATOM 724 C CA . ALA A 1 93 ? -10.450 -3.535 11.122 1.00 91.31 93 ALA A CA 1
ATOM 725 C C . ALA A 1 93 ? -11.713 -4.259 11.623 1.00 91.31 93 ALA A C 1
ATOM 727 O O . ALA A 1 93 ? -12.483 -3.686 12.397 1.00 91.31 93 ALA A O 1
ATOM 728 N N . ARG A 1 94 ? -11.910 -5.529 11.237 1.00 89.94 94 ARG A N 1
ATOM 729 C CA . ARG A 1 94 ? -13.018 -6.371 11.725 1.00 89.94 94 ARG A CA 1
ATOM 730 C C . ARG A 1 94 ? -12.884 -6.689 13.212 1.00 89.94 94 ARG A C 1
ATOM 732 O O . ARG A 1 94 ? -13.838 -6.494 13.961 1.00 89.94 94 ARG A O 1
ATOM 739 N N . THR A 1 95 ? -11.700 -7.108 13.657 1.00 90.06 95 THR A N 1
ATOM 740 C CA . THR A 1 95 ? -11.427 -7.367 15.083 1.00 90.06 95 THR A CA 1
ATOM 741 C C . THR A 1 95 ? -11.645 -6.108 15.927 1.00 90.06 95 THR A C 1
ATOM 743 O O . THR A 1 95 ? -12.277 -6.156 16.982 1.00 90.06 95 THR A O 1
ATOM 746 N N . ALA A 1 96 ? -11.198 -4.954 15.432 1.00 90.31 96 ALA A N 1
ATOM 747 C CA . ALA A 1 96 ? -11.380 -3.666 16.092 1.00 90.31 96 ALA A CA 1
ATOM 748 C C . ALA A 1 96 ? -12.851 -3.215 16.143 1.00 90.31 96 ALA A C 1
ATOM 750 O O . ALA A 1 96 ? -13.267 -2.578 17.118 1.00 90.31 96 ALA A O 1
ATOM 751 N N . ALA A 1 97 ? -13.644 -3.543 15.117 1.00 87.94 97 ALA A N 1
ATOM 752 C CA . ALA A 1 97 ? -15.082 -3.288 15.100 1.00 87.94 97 ALA A CA 1
ATOM 753 C C . ALA A 1 97 ? -15.811 -4.135 16.155 1.00 87.94 97 ALA A C 1
ATOM 755 O O . ALA A 1 97 ? -16.578 -3.575 16.935 1.00 87.94 97 ALA A O 1
ATOM 756 N N . ALA A 1 98 ? -15.500 -5.433 16.247 1.00 87.00 98 ALA A N 1
ATOM 757 C CA . ALA A 1 98 ? -16.063 -6.324 17.264 1.00 87.00 98 ALA A CA 1
ATOM 758 C C . ALA A 1 98 ? -15.719 -5.863 18.694 1.00 87.00 98 ALA A C 1
ATOM 760 O O . ALA A 1 98 ? -16.593 -5.797 19.558 1.00 87.00 98 ALA A O 1
ATOM 761 N N . PHE A 1 99 ? -14.465 -5.460 18.936 1.00 88.75 99 PHE A N 1
ATOM 762 C CA . PHE A 1 99 ? -14.059 -4.871 20.216 1.00 88.75 99 PHE A CA 1
ATOM 763 C C . PHE A 1 99 ? -14.829 -3.578 20.522 1.00 88.75 99 PHE A C 1
ATOM 765 O O . PHE A 1 99 ? -15.369 -3.419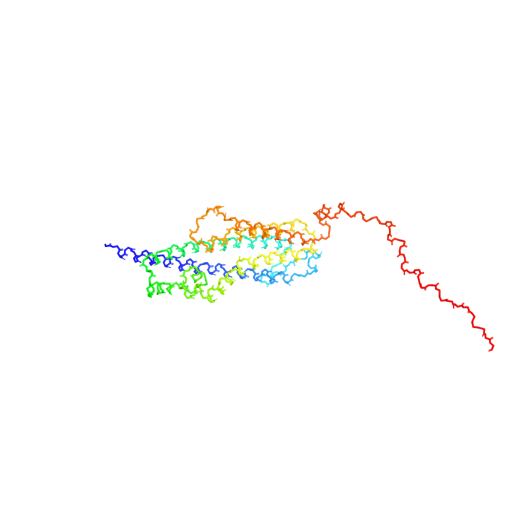 21.618 1.00 88.75 99 PHE A O 1
ATOM 772 N N . SER A 1 100 ? -14.919 -2.666 19.547 1.00 87.69 100 SER A N 1
ATOM 773 C CA . SER A 1 100 ? -15.627 -1.393 19.723 1.00 87.69 100 SER A CA 1
ATOM 774 C C . SER A 1 100 ? -17.109 -1.600 20.034 1.00 87.69 100 SER A C 1
ATOM 776 O O . SER A 1 100 ? -17.631 -0.917 20.907 1.00 87.69 100 SER A O 1
ATOM 778 N N . GLU A 1 101 ? -17.773 -2.567 19.396 1.00 86.88 101 GLU A N 1
ATOM 779 C CA . GLU A 1 101 ? -19.176 -2.893 19.671 1.00 86.88 101 GLU A CA 1
ATOM 780 C C . GLU A 1 101 ? -19.388 -3.356 21.120 1.00 86.88 101 GLU A C 1
ATOM 782 O O . GLU A 1 101 ? -20.299 -2.877 21.800 1.00 86.88 101 GLU A O 1
ATOM 787 N N . VAL A 1 102 ? -18.527 -4.245 21.630 1.00 86.69 102 VAL A N 1
ATOM 788 C CA . VAL A 1 102 ? -18.618 -4.734 23.016 1.00 86.69 102 VAL A CA 1
ATOM 789 C C . VAL A 1 102 ? -18.379 -3.601 24.015 1.00 86.69 102 VAL A C 1
ATOM 791 O O . VAL A 1 102 ? -19.136 -3.469 24.983 1.00 86.69 102 VAL A O 1
ATOM 794 N N . VAL A 1 103 ? -17.367 -2.764 23.772 1.00 86.62 103 VAL A N 1
ATOM 795 C CA . VAL A 1 103 ? -17.046 -1.614 24.630 1.00 86.62 103 VAL A CA 1
ATOM 796 C C . VAL A 1 103 ? -18.178 -0.592 24.622 1.00 86.62 103 VAL A C 1
ATOM 798 O O . VAL A 1 103 ? -18.617 -0.171 25.690 1.00 86.62 103 VAL A O 1
ATOM 801 N N . ASP A 1 104 ? -18.704 -0.231 23.453 1.00 85.06 104 ASP A N 1
ATOM 802 C CA . ASP A 1 104 ? -19.747 0.792 23.335 1.00 85.06 104 ASP A CA 1
ATOM 803 C C . ASP A 1 104 ? -21.110 0.287 23.846 1.00 85.06 104 ASP A C 1
ATOM 805 O O . ASP A 1 104 ? -21.921 1.078 24.335 1.00 85.06 104 ASP A O 1
ATOM 809 N N . ARG A 1 105 ? -21.362 -1.031 23.814 1.00 84.81 105 ARG A N 1
ATOM 810 C CA . ARG A 1 105 ? -22.551 -1.655 24.424 1.00 84.81 105 ARG A CA 1
ATOM 811 C C . ARG A 1 105 ? -22.477 -1.680 25.951 1.00 84.81 105 ARG A C 1
ATOM 813 O O . ARG A 1 105 ? -23.478 -1.380 26.599 1.00 84.81 105 ARG A O 1
ATOM 820 N N . LYS A 1 106 ? -21.328 -2.059 26.527 1.00 83.12 106 LYS A N 1
ATOM 821 C CA . LYS A 1 106 ? -21.164 -2.256 27.984 1.00 83.12 106 LYS A CA 1
ATOM 822 C C . LYS A 1 106 ? -20.780 -0.960 28.721 1.00 83.12 106 LYS A C 1
ATOM 824 O O . LYS A 1 106 ? -21.204 -0.759 29.855 1.00 83.12 106 LYS A O 1
ATOM 829 N N . PHE A 1 107 ? -20.039 -0.058 28.077 1.00 80.62 107 PHE A N 1
ATOM 830 C CA . PHE A 1 107 ? -19.481 1.163 28.672 1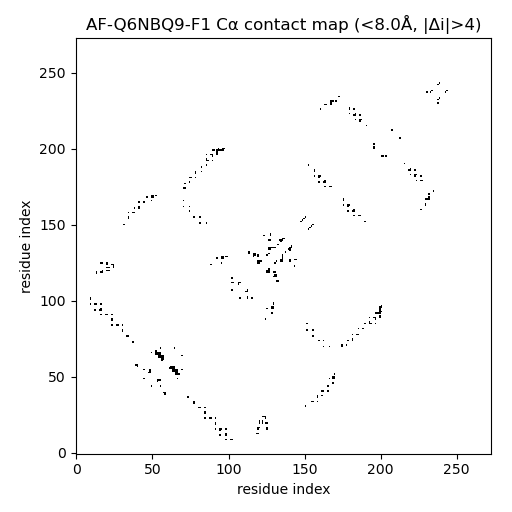.00 80.62 107 PHE A CA 1
ATOM 831 C C . PHE A 1 107 ? -19.756 2.388 27.782 1.00 80.62 107 PHE A C 1
ATOM 833 O O . PHE A 1 107 ? -18.869 2.923 27.118 1.00 80.62 107 PHE A O 1
ATOM 840 N N . ARG A 1 108 ? -21.011 2.860 27.775 1.00 70.88 108 ARG A N 1
ATOM 841 C CA . ARG A 1 108 ? -21.449 4.001 26.943 1.00 70.88 108 ARG A CA 1
ATOM 842 C C . ARG A 1 108 ? -20.857 5.355 27.347 1.00 70.88 108 ARG A C 1
ATOM 844 O O . ARG A 1 108 ? -20.716 6.222 26.491 1.00 70.88 108 ARG A O 1
ATOM 851 N N . ALA A 1 109 ? -20.541 5.556 28.628 1.00 71.44 109 ALA A N 1
ATOM 852 C CA . ALA A 1 109 ? -20.121 6.854 29.154 1.00 71.44 109 ALA A CA 1
ATOM 853 C C . ALA A 1 109 ? -18.609 6.903 29.466 1.00 71.44 109 ALA A C 1
ATOM 855 O O . ALA A 1 109 ? -18.066 5.961 30.060 1.00 71.44 109 ALA A O 1
ATOM 856 N N . PRO A 1 110 ? -17.910 8.003 29.123 1.00 68.75 110 PRO A N 1
ATOM 857 C CA . PRO A 1 110 ? -16.616 8.326 29.722 1.00 68.75 110 PRO A CA 1
ATOM 858 C C . PRO A 1 110 ? -16.742 8.399 31.259 1.00 68.75 110 PRO A C 1
ATOM 860 O O . PRO A 1 110 ? -17.798 8.809 31.741 1.00 68.75 110 PRO A O 1
ATOM 863 N N . PRO A 1 111 ? -15.710 8.035 32.048 1.00 70.00 111 PRO A N 1
ATOM 864 C CA . PRO A 1 111 ? -14.325 7.743 31.653 1.00 70.00 111 PRO A CA 1
ATOM 865 C C . PRO A 1 111 ? -14.005 6.254 31.408 1.00 70.00 111 PRO A C 1
ATOM 867 O O . PRO A 1 111 ? -12.910 5.936 30.941 1.00 70.00 111 PRO A O 1
ATOM 870 N N . ALA A 1 112 ? -14.928 5.332 31.700 1.00 73.75 112 ALA A N 1
ATOM 871 C CA . ALA A 1 112 ? -14.657 3.889 31.653 1.00 73.75 112 ALA A CA 1
ATOM 872 C C . ALA A 1 112 ? -14.266 3.395 30.245 1.00 73.75 112 ALA A C 1
ATOM 874 O O . ALA A 1 112 ? -13.297 2.654 30.092 1.00 73.75 112 ALA A O 1
ATOM 875 N N . ASN A 1 113 ? -14.958 3.877 29.205 1.00 75.94 113 ASN A N 1
ATOM 876 C CA . ASN A 1 113 ? -14.660 3.561 27.801 1.00 75.94 113 ASN A CA 1
ATOM 877 C C . ASN A 1 113 ? -13.259 4.047 27.382 1.00 75.94 113 ASN A C 1
ATOM 879 O O . ASN A 1 113 ? -12.489 3.308 26.772 1.00 75.94 113 ASN A O 1
ATOM 883 N N . SER A 1 114 ? -12.892 5.276 27.763 1.00 77.31 114 SER A N 1
ATOM 884 C CA . SER A 1 114 ? -11.585 5.849 27.422 1.00 77.31 114 SER A CA 1
ATOM 885 C C . SER A 1 114 ? -10.420 5.099 28.063 1.00 77.31 114 SER A C 1
ATOM 887 O O . SER A 1 114 ? -9.407 4.915 27.398 1.00 77.31 114 SER A O 1
ATOM 889 N N . ILE A 1 115 ? -10.568 4.631 29.307 1.00 80.12 115 ILE A N 1
ATOM 890 C CA . ILE A 1 115 ? -9.519 3.868 30.001 1.00 80.12 115 ILE A CA 1
ATOM 891 C C . ILE A 1 115 ? -9.287 2.521 29.309 1.00 80.12 115 ILE A C 1
ATOM 893 O O . ILE A 1 115 ? -8.145 2.128 29.105 1.00 80.12 115 ILE A O 1
ATOM 897 N N . LEU A 1 116 ? -10.357 1.836 28.894 1.00 79.06 116 LEU A N 1
ATOM 898 C CA . LEU A 1 116 ? -10.261 0.589 28.126 1.00 79.06 116 LEU A CA 1
ATOM 899 C C . LEU A 1 116 ? -9.575 0.806 26.773 1.00 79.06 116 LEU A C 1
ATOM 901 O O . LEU A 1 116 ? -8.692 0.042 26.397 1.00 79.06 116 LEU A O 1
ATOM 905 N N . ARG A 1 117 ? -9.920 1.888 26.067 1.00 82.12 117 ARG A N 1
ATOM 906 C CA . ARG A 1 117 ? -9.297 2.222 24.777 1.00 82.12 117 ARG A CA 1
ATOM 907 C C . ARG A 1 117 ? -7.824 2.632 24.897 1.00 82.12 117 ARG A C 1
ATOM 909 O O . ARG A 1 117 ? -7.080 2.446 23.944 1.00 82.12 117 ARG A O 1
ATOM 916 N N . GLN A 1 118 ? -7.388 3.139 26.052 1.00 82.56 118 GLN A N 1
ATOM 917 C CA . GLN A 1 118 ? -5.980 3.466 26.327 1.00 82.56 118 GLN A CA 1
ATOM 918 C C . GLN A 1 118 ? -5.088 2.238 26.546 1.00 82.56 118 GLN A C 1
ATOM 920 O O . GLN A 1 118 ? -3.870 2.364 26.463 1.00 82.56 118 GLN A O 1
ATOM 925 N N . ARG A 1 119 ? -5.664 1.059 26.817 1.00 83.44 119 ARG A N 1
ATOM 926 C CA . ARG A 1 119 ? -4.895 -0.190 26.953 1.00 83.44 119 ARG A CA 1
ATOM 927 C C . ARG A 1 119 ? -4.501 -0.804 25.611 1.00 83.44 119 ARG A C 1
ATOM 929 O O . ARG A 1 119 ? -3.711 -1.747 25.566 1.00 83.44 119 ARG A O 1
ATOM 936 N N . LEU A 1 120 ? -5.051 -0.287 24.513 1.00 83.25 120 LEU A N 1
ATOM 937 C CA . LEU A 1 120 ? -4.668 -0.744 23.189 1.00 83.25 120 LEU A CA 1
ATOM 938 C C . LEU A 1 120 ? -3.213 -0.384 22.897 1.00 83.25 120 LEU A C 1
ATOM 940 O O . LEU A 1 120 ? -2.702 0.651 23.327 1.00 83.25 120 LEU A O 1
ATOM 944 N N . ALA A 1 121 ? -2.563 -1.240 22.116 1.00 81.38 121 ALA A N 1
ATOM 945 C CA . ALA A 1 121 ? -1.208 -1.020 21.653 1.00 81.38 121 ALA A CA 1
ATOM 946 C C . ALA A 1 121 ? -1.100 0.354 20.974 1.00 81.38 121 ALA A C 1
ATOM 948 O O . ALA A 1 121 ? -1.954 0.729 20.167 1.00 81.38 121 ALA A O 1
ATOM 949 N N . ASN A 1 122 ? -0.019 1.083 21.262 1.00 84.19 122 ASN A N 1
ATOM 950 C CA . ASN A 1 122 ? 0.284 2.386 20.665 1.00 84.19 122 ASN A CA 1
ATOM 951 C C . ASN A 1 122 ? 0.794 2.229 19.218 1.00 84.19 122 ASN A C 1
ATOM 953 O O . ASN A 1 122 ? 1.893 2.652 18.865 1.00 84.19 122 ASN A O 1
ATOM 957 N N . THR A 1 123 ? 0.012 1.537 18.393 1.00 87.38 123 THR A N 1
ATOM 958 C CA . THR A 1 123 ? 0.268 1.335 16.971 1.00 87.38 123 THR A CA 1
ATOM 959 C C . THR A 1 123 ? -0.683 2.198 16.157 1.00 87.38 123 THR A C 1
ATOM 961 O O . THR A 1 123 ? -1.835 2.426 16.540 1.00 87.38 123 THR A O 1
ATOM 964 N N . LEU A 1 124 ? -0.211 2.639 14.988 1.00 86.25 124 LEU A N 1
ATOM 965 C CA . LEU A 1 124 ? -0.987 3.471 14.071 1.00 86.25 124 LEU A CA 1
ATOM 966 C C . LEU A 1 124 ? -2.357 2.841 13.755 1.00 86.25 124 LEU A C 1
ATOM 968 O O . LEU A 1 124 ? -3.376 3.524 13.811 1.00 86.25 124 LEU A O 1
ATOM 972 N N . PHE A 1 125 ? -2.413 1.530 13.496 1.00 87.50 125 PHE A N 1
ATOM 973 C CA . PHE A 1 125 ? -3.667 0.864 13.138 1.00 87.50 125 PHE A CA 1
ATOM 974 C C . PHE A 1 125 ? -4.606 0.630 14.326 1.00 87.50 125 PHE A C 1
ATOM 976 O O . PHE A 1 125 ? -5.814 0.828 14.177 1.00 87.50 125 PHE A O 1
ATOM 983 N N . ALA A 1 126 ? -4.090 0.273 15.510 1.00 85.31 126 ALA A N 1
ATOM 984 C CA . ALA A 1 126 ? -4.931 0.148 16.704 1.00 85.31 126 ALA A CA 1
ATOM 985 C C . ALA A 1 126 ? -5.620 1.480 17.034 1.00 85.31 126 ALA A C 1
ATOM 987 O O . ALA A 1 126 ? -6.827 1.510 17.287 1.00 85.31 126 ALA A O 1
ATOM 988 N N . GLN A 1 127 ? -4.885 2.592 16.938 1.00 85.88 127 GLN A N 1
ATOM 989 C CA . GLN A 1 127 ? -5.428 3.928 17.185 1.00 85.88 127 GLN A CA 1
ATOM 990 C C . GLN A 1 127 ? -6.437 4.371 16.123 1.00 85.88 127 GLN A C 1
ATOM 992 O O . GLN A 1 127 ? -7.483 4.922 16.470 1.00 85.88 127 GLN A O 1
ATOM 997 N N . ILE A 1 128 ? -6.178 4.090 14.841 1.00 85.19 128 ILE A N 1
ATOM 998 C CA . ILE A 1 128 ? -7.112 4.427 13.755 1.00 85.19 128 ILE A CA 1
ATOM 999 C C . ILE A 1 128 ? -8.459 3.712 13.933 1.00 85.19 128 ILE A C 1
ATOM 1001 O O . ILE A 1 128 ? -9.511 4.333 13.729 1.00 85.19 128 ILE A O 1
ATOM 1005 N N . PHE A 1 129 ? -8.445 2.426 14.302 1.00 85.38 129 PHE A N 1
ATOM 1006 C CA . PHE A 1 129 ? -9.670 1.625 14.351 1.00 85.38 129 PHE A CA 1
ATOM 1007 C C . PHE A 1 129 ? -10.393 1.667 15.699 1.00 85.38 129 PHE A C 1
ATOM 1009 O O . PHE A 1 129 ? -11.620 1.791 15.717 1.00 85.38 129 PHE A O 1
ATOM 1016 N N . ALA A 1 130 ? -9.666 1.588 16.815 1.00 82.62 130 ALA A N 1
ATOM 1017 C CA . ALA A 1 130 ? -10.249 1.426 18.148 1.00 82.62 130 ALA A CA 1
ATOM 1018 C C . ALA A 1 130 ? -9.706 2.403 19.208 1.00 82.62 130 ALA A C 1
ATOM 1020 O O . ALA A 1 130 ? -10.135 2.326 20.362 1.00 82.62 130 ALA A O 1
ATOM 1021 N N . GLY A 1 131 ? -8.854 3.360 18.815 1.00 77.06 131 GLY A N 1
ATOM 1022 C CA . GLY A 1 131 ? -8.328 4.410 19.690 1.00 77.06 131 GLY A CA 1
ATOM 1023 C C . GLY A 1 131 ? -9.406 5.279 20.345 1.00 77.06 131 GLY A C 1
ATOM 1024 O O . GLY A 1 131 ? -10.594 5.229 19.997 1.00 77.06 131 GLY A O 1
ATOM 1025 N N . SER A 1 132 ? -8.991 6.085 21.323 1.00 73.19 132 SER A N 1
ATOM 1026 C CA . SER A 1 132 ? -9.909 6.943 22.077 1.00 73.19 132 SER A CA 1
ATOM 1027 C C . SER A 1 132 ? -10.625 7.952 21.156 1.00 73.19 132 SER A C 1
ATOM 1029 O O . SER A 1 132 ? -10.059 8.371 20.143 1.00 73.19 132 SER A O 1
ATOM 1031 N N . PRO A 1 133 ? -11.853 8.416 21.476 1.00 69.38 133 PRO A N 1
ATOM 1032 C CA . PRO A 1 133 ? -12.559 9.394 20.637 1.00 69.38 133 PRO A CA 1
ATOM 1033 C C . PRO A 1 133 ? -11.743 10.666 20.350 1.00 69.38 133 PRO A C 1
ATOM 1035 O O . PRO A 1 133 ? -11.826 11.222 19.257 1.00 69.38 133 PRO A O 1
ATOM 1038 N N . ARG A 1 134 ? -10.905 11.090 21.307 1.00 68.44 134 ARG A N 1
ATOM 1039 C CA . ARG A 1 134 ? -9.986 12.229 21.155 1.00 68.44 134 ARG A CA 1
ATOM 1040 C C . ARG A 1 134 ? -8.941 11.991 20.063 1.00 68.44 134 ARG A C 1
ATOM 1042 O O . ARG A 1 134 ? -8.710 12.873 19.242 1.00 68.44 134 ARG A O 1
ATOM 1049 N N . GLU A 1 135 ? -8.359 10.798 20.021 1.00 69.50 135 GLU A N 1
ATOM 1050 C CA . GLU A 1 135 ? -7.367 10.412 19.012 1.00 69.50 135 GLU A CA 1
ATOM 1051 C C . GLU A 1 135 ? -8.015 10.073 17.667 1.00 69.50 135 GLU A C 1
ATOM 1053 O O . GLU A 1 135 ? -7.409 10.308 16.632 1.00 69.50 135 GLU A O 1
ATOM 1058 N N . ARG A 1 136 ? -9.256 9.571 17.648 1.00 69.81 136 ARG A N 1
ATOM 1059 C CA . ARG A 1 136 ? -9.929 9.096 16.425 1.00 69.81 136 ARG A CA 1
ATOM 1060 C C . ARG A 1 136 ? -10.622 10.195 15.612 1.00 69.81 136 ARG A C 1
ATOM 1062 O O . ARG A 1 136 ? -10.693 10.080 14.381 1.00 69.81 136 ARG A O 1
ATOM 1069 N N . TYR A 1 137 ? -11.150 11.224 16.281 1.00 74.12 137 TYR A N 1
ATOM 1070 C CA . TYR A 1 137 ? -11.929 12.310 15.660 1.00 74.12 137 TYR A CA 1
ATOM 1071 C C . TYR A 1 137 ? -11.219 13.672 15.658 1.00 74.12 137 TYR A C 1
ATOM 1073 O O . TYR A 1 137 ? -11.696 14.597 15.009 1.00 74.12 137 TYR A O 1
ATOM 1081 N N . GLY A 1 138 ? -10.083 13.805 16.350 1.00 80.00 138 GLY A N 1
ATOM 1082 C CA . GLY A 1 138 ? -9.268 15.021 16.327 1.00 80.00 138 GLY A CA 1
ATOM 1083 C C . GLY A 1 138 ? -8.361 15.140 15.095 1.00 80.00 138 GLY A C 1
ATOM 1084 O O . GLY A 1 138 ? -8.274 14.234 14.263 1.00 80.00 138 GLY A O 1
ATOM 1085 N N . ALA A 1 139 ? -7.615 16.248 15.023 1.00 84.19 139 ALA A N 1
ATOM 1086 C CA . ALA A 1 139 ? -6.627 16.504 13.969 1.00 84.19 139 ALA A CA 1
ATOM 1087 C C . ALA A 1 139 ? -5.571 15.386 13.859 1.00 84.19 139 ALA A C 1
ATOM 1089 O O . ALA A 1 139 ? -5.215 14.980 12.756 1.00 84.19 139 ALA A O 1
ATOM 1090 N N . ILE A 1 140 ? -5.140 14.831 14.998 1.00 83.56 140 ILE A N 1
ATOM 1091 C CA . ILE A 1 140 ? -4.203 13.697 15.059 1.00 83.56 140 ILE A CA 1
ATOM 1092 C C . ILE A 1 140 ? -4.796 12.464 14.362 1.00 83.56 140 ILE A C 1
ATOM 1094 O O . ILE A 1 140 ? -4.131 11.841 13.541 1.00 83.56 140 ILE A O 1
ATOM 1098 N N . GLY A 1 141 ? -6.070 12.150 14.606 1.00 83.50 141 GLY A N 1
ATOM 1099 C CA . GLY A 1 141 ? -6.756 11.043 13.937 1.00 83.50 141 GLY A CA 1
ATOM 1100 C C . GLY A 1 141 ? -6.890 11.243 12.434 1.00 83.50 141 GLY A C 1
ATOM 1101 O O . GLY A 1 141 ? -6.774 10.286 11.670 1.00 83.50 141 GLY A O 1
ATOM 1102 N N . GLY A 1 142 ? -7.105 12.488 12.001 1.00 85.56 142 GLY A N 1
ATOM 1103 C CA . GLY A 1 142 ? -7.047 12.868 10.591 1.00 85.56 142 GLY A CA 1
ATOM 1104 C C . GLY A 1 142 ? -5.666 12.609 9.985 1.00 85.56 142 GLY A C 1
ATOM 1105 O O . GLY A 1 142 ? -5.574 11.960 8.945 1.00 85.56 142 GLY A O 1
ATOM 1106 N N . LEU A 1 143 ? -4.601 13.037 10.668 1.00 88.88 143 LEU A N 1
ATOM 1107 C CA . LEU A 1 143 ? -3.217 12.835 10.234 1.00 88.88 143 LEU A CA 1
ATOM 1108 C C . LEU A 1 143 ? -2.858 11.347 10.127 1.00 88.88 143 LEU A C 1
ATOM 1110 O O . LEU A 1 143 ? -2.338 10.924 9.098 1.00 88.88 143 LEU A O 1
ATOM 1114 N N . LEU A 1 144 ? -3.191 10.535 11.135 1.00 88.88 144 LEU A N 1
ATOM 1115 C CA . LEU A 1 144 ? -2.936 9.088 11.118 1.00 88.88 144 LEU A CA 1
ATOM 1116 C C . LEU A 1 144 ? -3.653 8.398 9.950 1.00 88.88 144 LEU A C 1
ATOM 1118 O O . LEU A 1 144 ? -3.047 7.602 9.231 1.00 88.88 144 LEU A O 1
ATOM 1122 N N . LYS A 1 145 ? -4.927 8.740 9.710 1.00 89.50 145 LYS A N 1
ATOM 1123 C CA . LYS A 1 145 ? -5.682 8.239 8.548 1.00 89.50 145 LYS A CA 1
ATOM 1124 C C . LYS A 1 145 ? -5.068 8.708 7.232 1.00 89.50 145 LYS A C 1
ATOM 1126 O O . LYS A 1 145 ? -5.041 7.932 6.284 1.00 89.50 145 LYS A O 1
ATOM 1131 N N . GLY A 1 146 ? -4.568 9.943 7.177 1.00 90.94 146 GLY A N 1
ATOM 1132 C CA . GLY A 1 146 ? -3.860 10.491 6.023 1.00 90.94 146 GLY A CA 1
ATOM 1133 C C . GLY A 1 146 ? -2.581 9.718 5.711 1.00 90.94 146 GLY A C 1
ATOM 1134 O O . GLY A 1 146 ? -2.385 9.315 4.570 1.00 90.94 146 GLY A O 1
ATOM 1135 N N . ILE A 1 147 ? -1.762 9.424 6.725 1.00 93.31 147 ILE A N 1
ATOM 1136 C CA . ILE A 1 147 ? -0.550 8.602 6.586 1.00 93.31 147 ILE A CA 1
ATOM 1137 C C . ILE A 1 147 ? -0.911 7.199 6.088 1.00 93.31 147 ILE A C 1
ATOM 1139 O O . ILE A 1 147 ? -0.312 6.716 5.126 1.00 93.31 147 ILE A O 1
ATOM 1143 N N . ALA A 1 148 ? -1.916 6.556 6.692 1.00 92.62 148 ALA A N 1
ATOM 1144 C CA . ALA A 1 148 ? -2.378 5.238 6.260 1.00 92.62 148 ALA A CA 1
ATOM 1145 C C . ALA A 1 148 ? -2.882 5.260 4.808 1.00 92.62 148 ALA A C 1
ATOM 1147 O O . ALA A 1 148 ? -2.489 4.416 4.012 1.00 92.62 148 ALA A O 1
ATOM 1148 N N . ALA A 1 149 ? -3.709 6.243 4.440 1.00 93.06 149 ALA A N 1
ATOM 1149 C CA . ALA A 1 149 ? -4.240 6.392 3.087 1.00 93.06 149 ALA A CA 1
ATOM 1150 C C . ALA A 1 149 ? -3.144 6.671 2.061 1.00 93.06 149 ALA A C 1
ATOM 1152 O O . ALA A 1 149 ? -3.118 6.056 1.001 1.00 93.06 149 ALA A O 1
ATOM 1153 N N . PHE A 1 150 ? -2.205 7.553 2.379 1.00 95.06 150 PHE A N 1
ATOM 1154 C CA . PHE A 1 150 ? -1.093 7.842 1.489 1.00 95.06 150 PHE A CA 1
ATOM 1155 C C . PHE A 1 150 ? -0.229 6.597 1.261 1.00 95.06 150 PHE A C 1
ATOM 1157 O O . PHE A 1 150 ? 0.023 6.217 0.120 1.00 95.06 150 PHE A O 1
ATOM 1164 N N . THR A 1 151 ? 0.170 5.919 2.338 1.00 96.06 151 THR A N 1
ATOM 1165 C CA . THR A 1 151 ? 1.087 4.773 2.258 1.00 96.06 151 THR A CA 1
ATOM 1166 C C . THR A 1 151 ? 0.455 3.500 1.695 1.00 96.06 151 THR A C 1
ATOM 1168 O O . THR A 1 151 ? 1.160 2.728 1.053 1.00 96.06 151 THR A O 1
ATOM 1171 N N . LEU A 1 152 ? -0.848 3.278 1.905 1.00 96.25 152 LEU A N 1
ATOM 1172 C CA . LEU A 1 152 ? -1.562 2.080 1.441 1.00 96.25 152 LEU A CA 1
ATOM 1173 C C . LEU A 1 152 ? -2.394 2.289 0.171 1.00 96.25 152 LEU A C 1
ATOM 1175 O O . LEU A 1 152 ? -2.805 1.308 -0.422 1.00 96.25 152 LEU A O 1
ATOM 1179 N N . ALA A 1 153 ? -2.706 3.518 -0.245 1.00 93.50 153 ALA A N 1
ATOM 1180 C CA . ALA A 1 153 ? -3.529 3.740 -1.442 1.00 93.50 153 ALA A CA 1
ATOM 1181 C C . ALA A 1 153 ? -2.804 4.524 -2.539 1.00 93.50 153 ALA A C 1
ATOM 1183 O O . ALA A 1 153 ? -3.010 4.258 -3.718 1.00 93.50 153 ALA A O 1
ATOM 1184 N N . VAL A 1 154 ? -1.962 5.494 -2.178 1.00 94.88 154 VAL A N 1
ATOM 1185 C CA . VAL A 1 154 ? -1.323 6.381 -3.164 1.00 94.88 154 VAL A CA 1
ATOM 1186 C C . VAL A 1 154 ? 0.057 5.862 -3.552 1.00 94.88 154 VAL A C 1
ATOM 1188 O O . VAL A 1 154 ? 0.355 5.688 -4.731 1.00 94.88 154 VAL A O 1
ATOM 1191 N N . LEU A 1 155 ? 0.903 5.593 -2.560 1.00 96.81 155 LEU A N 1
ATOM 1192 C CA . LEU A 1 155 ? 2.308 5.260 -2.771 1.00 96.81 155 LEU A CA 1
ATOM 1193 C C . LEU A 1 155 ? 2.543 3.986 -3.615 1.00 96.81 155 LEU A C 1
ATOM 1195 O O . LEU A 1 155 ? 3.399 4.042 -4.497 1.00 96.81 155 LEU A O 1
ATOM 1199 N N . PRO A 1 156 ? 1.798 2.874 -3.437 1.00 97.38 156 PRO A N 1
ATOM 1200 C CA . PRO A 1 156 ? 1.992 1.665 -4.247 1.00 97.38 156 PRO A CA 1
ATOM 1201 C C . PRO A 1 156 ? 1.712 1.907 -5.733 1.00 97.38 156 PRO A C 1
ATOM 1203 O O . PRO A 1 156 ? 2.507 1.521 -6.591 1.00 97.38 156 PRO A O 1
ATOM 1206 N N . VAL A 1 157 ? 0.640 2.646 -6.026 1.00 96.62 157 VAL A N 1
ATOM 1207 C CA . VAL A 1 157 ? 0.246 3.020 -7.388 1.00 96.62 157 VAL A CA 1
ATOM 1208 C C . VAL A 1 157 ? 1.304 3.918 -8.031 1.00 96.62 157 VAL A C 1
ATOM 1210 O O . VAL A 1 157 ? 1.675 3.700 -9.183 1.00 96.62 157 VAL A O 1
ATOM 1213 N N . LEU A 1 158 ? 1.850 4.890 -7.290 1.00 96.69 158 LEU A N 1
ATOM 1214 C CA . LEU A 1 158 ? 2.936 5.747 -7.784 1.00 96.69 158 LEU A CA 1
ATOM 1215 C C . LEU A 1 158 ? 4.189 4.943 -8.148 1.00 96.69 158 LEU A C 1
ATOM 1217 O O . LEU A 1 158 ? 4.800 5.205 -9.183 1.00 96.69 158 LEU A O 1
ATOM 1221 N N . VAL A 1 159 ? 4.561 3.952 -7.334 1.00 97.38 159 VAL A N 1
ATOM 1222 C CA . VAL A 1 159 ? 5.711 3.085 -7.630 1.00 97.38 159 VAL A CA 1
ATOM 1223 C C . VAL A 1 159 ? 5.449 2.229 -8.874 1.00 97.38 159 VAL A C 1
ATOM 1225 O O . VAL A 1 159 ? 6.343 2.107 -9.711 1.00 97.38 159 VAL A O 1
ATOM 1228 N N . LEU A 1 160 ? 4.233 1.699 -9.060 1.00 97.06 160 LEU A N 1
ATOM 1229 C CA . LEU A 1 160 ? 3.860 0.978 -10.287 1.00 97.06 160 LEU A CA 1
ATOM 1230 C C . LEU A 1 160 ? 3.930 1.869 -11.535 1.00 97.06 160 LEU A C 1
ATOM 1232 O O . LEU A 1 160 ? 4.461 1.441 -12.561 1.00 97.06 160 LEU A O 1
ATOM 1236 N N . TYR A 1 161 ? 3.473 3.121 -11.445 1.00 96.06 161 TYR A N 1
ATOM 1237 C CA . TYR A 1 161 ? 3.681 4.096 -12.520 1.00 96.06 161 TYR A CA 1
ATOM 1238 C C . TYR A 1 161 ? 5.167 4.368 -12.765 1.00 96.06 161 TYR A C 1
ATOM 1240 O O . TYR A 1 161 ? 5.577 4.478 -13.917 1.00 96.06 161 TYR A O 1
ATOM 1248 N N . GLY A 1 162 ? 5.984 4.418 -11.711 1.00 94.94 162 GLY A N 1
ATOM 1249 C CA . GLY A 1 162 ? 7.441 4.512 -11.818 1.00 94.94 162 GLY A CA 1
ATOM 1250 C C . GLY A 1 162 ? 8.048 3.360 -12.626 1.00 94.94 162 GLY A C 1
ATOM 1251 O O . GLY A 1 162 ? 8.845 3.611 -13.527 1.00 94.94 162 GLY A O 1
ATOM 1252 N N . PHE A 1 163 ? 7.622 2.115 -12.375 1.00 95.00 163 PHE A N 1
ATOM 1253 C CA . PHE A 1 163 ? 8.042 0.955 -13.175 1.00 95.00 163 PHE A CA 1
ATOM 1254 C C . PHE A 1 163 ? 7.706 1.128 -14.656 1.00 95.00 163 PHE A C 1
ATOM 1256 O O . PHE A 1 163 ? 8.573 0.900 -15.497 1.00 95.00 163 PHE A O 1
ATOM 1263 N N . GLN A 1 164 ? 6.488 1.575 -14.973 1.00 93.88 164 GLN A N 1
ATOM 1264 C CA . GLN A 1 164 ? 6.093 1.816 -16.358 1.00 93.88 164 GLN A CA 1
ATOM 1265 C C . GLN A 1 164 ? 6.942 2.930 -16.988 1.00 93.88 164 GLN A C 1
ATOM 1267 O O . GLN A 1 164 ? 7.568 2.702 -18.020 1.00 93.88 164 GLN A O 1
ATOM 1272 N N . LEU A 1 165 ? 7.022 4.105 -16.355 1.00 92.31 165 LEU A N 1
ATOM 1273 C CA . LEU A 1 165 ? 7.746 5.277 -16.866 1.00 92.31 165 LEU A CA 1
ATOM 1274 C C . LEU A 1 165 ? 9.222 4.991 -17.152 1.00 92.31 165 LEU A C 1
ATOM 1276 O O . LEU A 1 165 ? 9.724 5.366 -18.209 1.00 92.31 165 LEU A O 1
ATOM 1280 N N . VAL A 1 166 ? 9.909 4.316 -16.229 1.00 91.50 166 VAL A N 1
ATOM 1281 C CA . VAL A 1 166 ? 11.333 3.987 -16.386 1.00 91.50 166 VAL A CA 1
ATOM 1282 C C . VAL A 1 166 ? 11.540 2.920 -17.462 1.00 91.50 166 VAL A C 1
ATOM 1284 O O . VAL A 1 166 ? 12.557 2.941 -18.147 1.00 91.50 166 VAL A O 1
ATOM 1287 N N . PHE A 1 167 ? 10.588 2.003 -17.651 1.00 91.19 167 PHE A N 1
ATOM 1288 C CA . PHE A 1 167 ? 10.713 0.917 -18.624 1.00 91.19 167 PHE A CA 1
ATOM 1289 C C . PHE A 1 167 ? 10.340 1.315 -20.061 1.00 91.19 167 PHE A C 1
ATOM 1291 O O . PHE A 1 167 ? 10.783 0.656 -21.000 1.00 91.19 167 PHE A O 1
ATOM 1298 N N . LEU A 1 168 ? 9.571 2.394 -20.264 1.00 89.06 168 LEU A N 1
ATOM 1299 C CA . LEU A 1 168 ? 9.133 2.861 -21.592 1.00 89.06 168 LEU A CA 1
ATOM 1300 C C . LEU A 1 168 ? 10.250 2.891 -22.664 1.00 89.06 168 LEU A C 1
ATOM 1302 O O . LEU A 1 168 ? 10.006 2.403 -23.770 1.00 89.06 168 LEU A O 1
ATOM 1306 N N . PRO A 1 169 ? 11.474 3.387 -22.377 1.00 88.75 169 PRO A N 1
ATOM 1307 C CA . PRO A 1 169 ? 12.571 3.425 -23.349 1.00 88.75 169 PRO A CA 1
ATOM 1308 C C . PRO A 1 169 ? 13.063 2.054 -23.836 1.00 88.75 169 PRO A C 1
ATOM 1310 O O . PRO A 1 169 ? 13.768 1.995 -24.840 1.0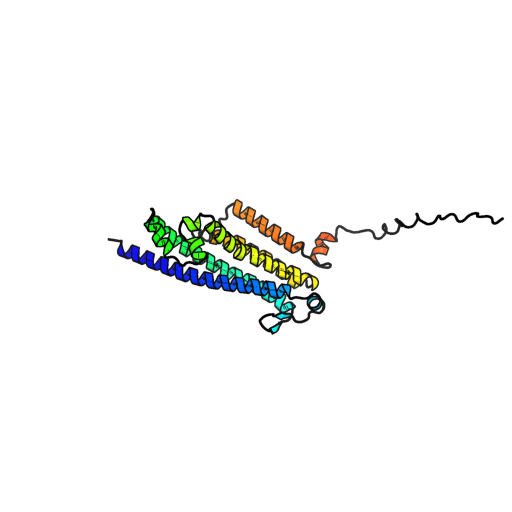0 88.75 169 PRO A O 1
ATOM 1313 N N . TYR A 1 170 ? 12.714 0.954 -23.162 1.00 86.38 170 TYR A N 1
ATOM 1314 C CA . TYR A 1 170 ? 13.087 -0.405 -23.572 1.00 86.38 170 TYR A CA 1
ATOM 1315 C C . TYR A 1 170 ? 12.248 -0.921 -24.764 1.00 86.38 170 TYR A C 1
ATOM 1317 O O . TYR A 1 170 ? 12.641 -1.877 -25.422 1.00 86.38 170 TYR A O 1
ATOM 1325 N N . HIS A 1 171 ? 11.115 -0.274 -25.082 1.00 85.94 171 HIS A N 1
ATOM 1326 C CA . HIS A 1 171 ? 10.232 -0.600 -26.220 1.00 85.94 171 HIS A CA 1
ATOM 1327 C C . HIS A 1 171 ? 9.668 -2.044 -26.241 1.00 85.94 171 HIS A C 1
ATOM 1329 O O . HIS A 1 171 ? 9.230 -2.527 -27.289 1.00 85.94 171 HIS A O 1
ATOM 1335 N N . ASP A 1 172 ? 9.610 -2.748 -25.102 1.00 87.06 172 ASP A N 1
ATOM 1336 C CA . ASP A 1 172 ? 8.963 -4.068 -25.028 1.00 87.06 172 ASP A CA 1
ATOM 1337 C C . ASP A 1 172 ? 7.469 -3.938 -24.723 1.00 87.06 172 ASP A C 1
ATOM 1339 O O . ASP A 1 172 ? 7.046 -3.666 -23.597 1.00 87.06 172 ASP A O 1
ATOM 1343 N N . ALA A 1 173 ? 6.653 -4.196 -25.745 1.00 88.44 173 ALA A N 1
ATOM 1344 C CA . ALA A 1 173 ? 5.206 -4.095 -25.632 1.00 88.44 173 ALA A CA 1
ATOM 1345 C C . ALA A 1 173 ? 4.615 -5.065 -24.594 1.00 88.44 173 ALA A C 1
ATOM 1347 O O . ALA A 1 173 ? 3.667 -4.708 -23.899 1.00 88.44 173 ALA A O 1
ATOM 1348 N N . ARG A 1 174 ? 5.134 -6.292 -24.467 1.00 89.88 174 ARG A N 1
ATOM 1349 C CA . ARG A 1 174 ? 4.528 -7.308 -23.589 1.00 89.88 174 ARG A CA 1
ATOM 1350 C C . ARG A 1 174 ? 4.633 -6.879 -22.133 1.00 89.88 174 ARG A C 1
ATOM 1352 O O . ARG A 1 174 ? 3.638 -6.928 -21.412 1.00 89.88 174 ARG A O 1
ATOM 1359 N N . ILE A 1 175 ? 5.814 -6.423 -21.722 1.00 90.88 175 ILE A N 1
ATOM 1360 C CA . ILE A 1 175 ? 6.042 -5.968 -20.347 1.00 90.88 175 ILE A CA 1
ATOM 1361 C C . ILE A 1 175 ? 5.264 -4.687 -20.059 1.00 90.88 175 ILE A C 1
ATOM 1363 O O . ILE A 1 175 ? 4.631 -4.602 -19.008 1.00 90.88 175 ILE A O 1
ATOM 1367 N N . THR A 1 176 ? 5.207 -3.735 -20.994 1.00 91.94 176 THR A N 1
ATOM 1368 C CA . THR A 1 176 ? 4.380 -2.532 -20.809 1.00 91.94 176 THR A CA 1
ATOM 1369 C C . THR A 1 176 ? 2.903 -2.882 -20.599 1.00 91.94 176 THR A C 1
ATOM 1371 O O . THR A 1 176 ? 2.262 -2.323 -19.709 1.00 91.94 176 THR A O 1
ATOM 1374 N N . TRP A 1 177 ? 2.351 -3.845 -21.346 1.00 91.50 177 TRP A N 1
ATOM 1375 C CA . TRP A 1 177 ? 0.976 -4.316 -21.129 1.00 91.50 177 TRP A CA 1
ATOM 1376 C C . TRP A 1 177 ? 0.785 -4.984 -19.764 1.00 91.50 177 TRP A C 1
ATOM 1378 O O . TRP A 1 177 ? -0.250 -4.778 -19.128 1.00 91.50 177 TRP A O 1
ATOM 1388 N N . ILE A 1 178 ? 1.784 -5.726 -19.282 1.00 94.00 178 ILE A N 1
ATOM 1389 C CA . ILE A 1 178 ? 1.775 -6.296 -17.929 1.00 94.00 178 ILE A CA 1
ATOM 1390 C C . ILE A 1 178 ? 1.773 -5.184 -16.874 1.00 94.00 178 ILE A C 1
ATOM 1392 O O . ILE A 1 178 ? 0.959 -5.238 -15.957 1.00 94.00 178 ILE A O 1
ATOM 1396 N N . HIS A 1 179 ? 2.605 -4.144 -17.011 1.00 95.00 179 HIS A N 1
ATOM 1397 C CA . HIS A 1 179 ? 2.593 -2.994 -16.093 1.00 95.00 179 HIS A CA 1
ATOM 1398 C C . HIS A 1 179 ? 1.228 -2.312 -16.053 1.00 95.00 179 HIS A C 1
ATOM 1400 O O . HIS A 1 179 ? 0.691 -2.093 -14.969 1.00 95.00 179 HIS A O 1
ATOM 1406 N N . ARG A 1 180 ? 0.626 -2.055 -17.220 1.00 94.50 180 ARG A N 1
ATOM 1407 C CA . ARG A 1 180 ? -0.720 -1.469 -17.319 1.00 94.50 180 ARG A CA 1
ATOM 1408 C C . ARG A 1 180 ? -1.766 -2.335 -16.618 1.00 94.50 180 ARG A C 1
ATOM 1410 O O . ARG A 1 180 ? -2.567 -1.819 -15.842 1.00 94.50 180 ARG A O 1
ATOM 1417 N N . ALA A 1 181 ? -1.736 -3.648 -16.851 1.00 94.62 181 ALA A N 1
ATOM 1418 C CA . ALA A 1 181 ? -2.642 -4.587 -16.197 1.00 94.62 181 ALA A CA 1
ATOM 1419 C C . ALA A 1 181 ? -2.452 -4.599 -14.672 1.00 94.62 181 ALA A C 1
ATOM 1421 O O . ALA A 1 181 ? -3.440 -4.584 -13.942 1.00 94.62 181 ALA A O 1
ATOM 1422 N N . LEU A 1 182 ? -1.206 -4.570 -14.189 1.00 97.00 182 LEU A N 1
ATOM 1423 C CA . LEU A 1 182 ? -0.888 -4.528 -12.759 1.00 97.00 182 LEU A CA 1
ATOM 1424 C C . LEU A 1 182 ? -1.338 -3.223 -12.098 1.00 97.00 182 LEU A C 1
ATOM 1426 O O . LEU A 1 182 ? -1.883 -3.280 -11.004 1.00 97.00 182 LEU A O 1
ATOM 1430 N N . ILE A 1 183 ? -1.182 -2.069 -12.756 1.00 96.25 183 ILE A N 1
ATOM 1431 C CA . ILE A 1 183 ? -1.682 -0.777 -12.253 1.00 96.25 183 ILE A CA 1
ATOM 1432 C C . ILE A 1 183 ? -3.203 -0.820 -12.095 1.00 96.25 183 ILE A C 1
ATOM 1434 O O . ILE A 1 183 ? -3.730 -0.472 -11.039 1.00 96.25 183 ILE A O 1
ATOM 1438 N N . VAL A 1 184 ? -3.917 -1.275 -13.129 1.00 94.31 184 VAL A N 1
ATOM 1439 C CA . VAL A 1 184 ? -5.383 -1.380 -13.085 1.00 94.31 184 VAL A CA 1
ATOM 1440 C C . VAL A 1 184 ? -5.828 -2.378 -12.016 1.00 94.31 184 VAL A C 1
ATOM 1442 O O . VAL A 1 184 ? -6.770 -2.098 -11.274 1.00 94.31 184 VAL A O 1
ATOM 1445 N N . LEU A 1 185 ? -5.140 -3.515 -11.901 1.00 95.69 185 LEU A N 1
ATOM 1446 C CA . LEU A 1 185 ? -5.406 -4.524 -10.880 1.00 95.69 185 LEU A CA 1
ATOM 1447 C C . LEU A 1 185 ? -5.178 -3.980 -9.464 1.00 95.69 185 LEU A C 1
ATOM 1449 O O . LEU A 1 185 ? -6.016 -4.196 -8.593 1.00 95.69 185 LEU A O 1
ATOM 1453 N N . ASP A 1 186 ? -4.086 -3.258 -9.229 1.00 97.00 186 ASP A N 1
ATOM 1454 C CA . ASP A 1 186 ? -3.770 -2.677 -7.922 1.00 97.00 186 ASP A CA 1
ATOM 1455 C C . ASP A 1 186 ? -4.816 -1.635 -7.509 1.00 97.00 186 ASP A C 1
ATOM 1457 O O . ASP A 1 186 ? -5.375 -1.695 -6.414 1.00 97.00 186 ASP A O 1
ATOM 1461 N N . VAL A 1 187 ? -5.191 -0.749 -8.436 1.00 95.12 187 VAL A N 1
ATOM 1462 C CA . VAL A 1 187 ? -6.275 0.221 -8.232 1.00 95.12 187 VAL A CA 1
ATOM 1463 C C . VAL A 1 187 ? -7.602 -0.489 -7.951 1.00 95.12 187 VAL A C 1
ATOM 1465 O O . VAL A 1 187 ? -8.327 -0.095 -7.036 1.00 95.12 187 VAL A O 1
ATOM 1468 N N . PHE A 1 188 ? -7.917 -1.564 -8.676 1.00 93.50 188 PHE A N 1
ATOM 1469 C CA . PHE A 1 188 ? -9.101 -2.387 -8.421 1.00 93.50 188 PHE A CA 1
ATOM 1470 C C . PHE A 1 188 ? -9.084 -2.983 -7.002 1.00 93.50 188 PHE A C 1
ATOM 1472 O O . PHE A 1 188 ? -10.083 -2.910 -6.281 1.00 93.50 188 PHE A O 1
ATOM 1479 N N . ILE A 1 189 ? -7.948 -3.533 -6.566 1.00 94.06 189 ILE A N 1
ATOM 1480 C CA . ILE A 1 189 ? -7.768 -4.088 -5.217 1.00 94.06 189 ILE A CA 1
ATOM 1481 C C . ILE A 1 189 ? -7.987 -3.004 -4.153 1.00 94.06 189 ILE A C 1
ATOM 1483 O O . ILE A 1 189 ? -8.726 -3.225 -3.192 1.00 94.06 189 ILE A O 1
ATOM 1487 N N . ILE A 1 190 ? -7.412 -1.814 -4.336 1.00 93.50 190 ILE A N 1
ATOM 1488 C CA . ILE A 1 190 ? -7.595 -0.688 -3.412 1.00 93.50 190 ILE A CA 1
ATOM 1489 C C . ILE A 1 190 ? -9.071 -0.313 -3.339 1.00 93.50 190 ILE A C 1
ATOM 1491 O O . ILE A 1 190 ? -9.642 -0.252 -2.255 1.00 93.50 190 ILE A O 1
ATOM 1495 N N . LEU A 1 191 ? -9.728 -0.095 -4.475 1.00 90.62 191 LEU A N 1
ATOM 1496 C CA . LEU A 1 191 ? -11.113 0.375 -4.491 1.00 90.62 191 LEU A CA 1
ATOM 1497 C C . LEU A 1 191 ? -12.100 -0.664 -3.942 1.00 90.62 191 LEU A C 1
ATOM 1499 O O . LEU A 1 191 ? -13.117 -0.282 -3.363 1.00 90.62 191 LEU A O 1
ATOM 1503 N N . THR A 1 192 ? -11.794 -1.957 -4.076 1.00 88.38 192 THR A N 1
ATOM 1504 C CA . THR A 1 192 ? -12.601 -3.032 -3.484 1.00 88.38 192 THR A CA 1
ATOM 1505 C C . THR A 1 192 ? -12.363 -3.179 -1.983 1.00 88.38 192 THR A C 1
ATOM 1507 O O . THR A 1 192 ? -13.337 -3.244 -1.239 1.00 88.38 192 THR A O 1
ATOM 1510 N N . LEU A 1 193 ? -11.114 -3.190 -1.503 1.00 90.19 193 LEU A N 1
ATOM 1511 C CA . LEU A 1 193 ? -10.799 -3.447 -0.088 1.00 90.19 193 LEU A CA 1
ATOM 1512 C C . LEU A 1 193 ? -10.874 -2.200 0.804 1.00 90.19 193 LEU A C 1
ATOM 1514 O O . LEU A 1 193 ? -11.207 -2.304 1.987 1.00 90.19 193 LEU A O 1
ATOM 1518 N N . TRP A 1 194 ? -10.620 -1.008 0.267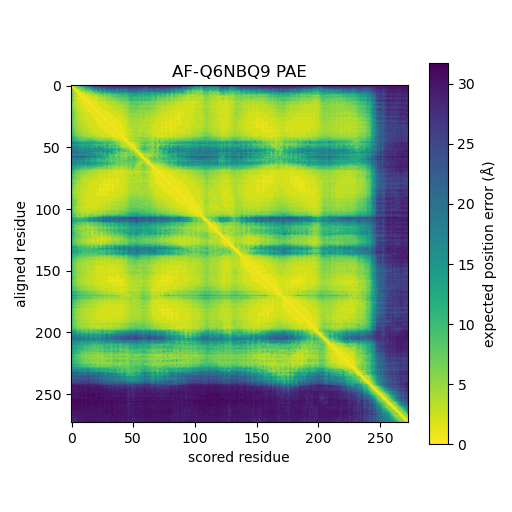 1.00 90.44 194 TRP A N 1
ATOM 1519 C CA . TRP A 1 194 ? -10.583 0.238 1.040 1.00 90.44 194 TRP A CA 1
ATOM 1520 C C . TRP A 1 194 ? -11.900 0.575 1.766 1.00 90.44 194 TRP A C 1
ATOM 1522 O O . TRP A 1 194 ? -11.854 0.987 2.931 1.00 90.44 194 TRP A O 1
ATOM 1532 N N . PRO A 1 195 ? -13.096 0.389 1.166 1.00 86.19 195 PRO A N 1
ATOM 1533 C CA . PRO A 1 195 ? -14.363 0.561 1.879 1.00 86.19 195 PRO A CA 1
ATOM 1534 C C . PRO A 1 195 ? -14.544 -0.424 3.043 1.00 86.19 195 PRO A C 1
ATOM 1536 O O . PRO A 1 195 ? -15.103 -0.038 4.072 1.00 86.19 195 PRO A O 1
ATOM 1539 N N . LEU A 1 196 ? -14.057 -1.665 2.905 1.00 84.94 196 LEU A N 1
ATOM 1540 C CA . LEU A 1 196 ? -14.122 -2.686 3.958 1.00 84.94 196 LEU A CA 1
ATOM 1541 C C . LEU A 1 196 ? -13.152 -2.375 5.100 1.00 84.94 196 LEU A C 1
ATOM 1543 O O . LEU A 1 196 ? -13.499 -2.556 6.263 1.00 84.94 196 LEU A O 1
ATOM 1547 N N . ILE A 1 197 ? -11.968 -1.850 4.781 1.00 86.88 197 ILE A N 1
ATOM 1548 C CA . ILE A 1 197 ? -11.002 -1.376 5.779 1.00 86.88 197 ILE A CA 1
ATOM 1549 C C . ILE A 1 197 ? -11.585 -0.202 6.574 1.00 86.88 197 ILE A C 1
ATOM 1551 O O . ILE A 1 197 ? -11.509 -0.184 7.800 1.00 86.88 197 ILE A O 1
ATOM 1555 N N . ARG A 1 198 ? -12.208 0.774 5.897 1.00 83.88 198 ARG A N 1
ATOM 1556 C CA . ARG A 1 198 ? -12.827 1.928 6.575 1.00 83.88 198 ARG A CA 1
ATOM 1557 C C . ARG A 1 198 ? -14.001 1.527 7.466 1.00 83.88 198 ARG A C 1
ATOM 1559 O O . ARG A 1 198 ? -14.206 2.150 8.505 1.00 83.88 198 ARG A O 1
ATOM 1566 N N . ASN A 1 199 ? -14.742 0.493 7.076 1.00 79.44 199 ASN A N 1
ATOM 1567 C CA . ASN A 1 199 ? -15.934 0.029 7.774 1.00 79.44 199 ASN A CA 1
ATOM 1568 C C . ASN A 1 199 ? -15.805 -1.452 8.153 1.00 79.44 199 ASN A C 1
ATOM 1570 O O . ASN A 1 199 ? -16.445 -2.307 7.541 1.00 79.44 199 ASN A O 1
ATOM 1574 N N . GLY A 1 200 ? -15.036 -1.747 9.204 1.00 73.44 200 GLY A N 1
ATOM 1575 C CA . GLY A 1 200 ? -14.794 -3.123 9.659 1.00 73.44 200 GLY A CA 1
ATOM 1576 C C . GLY A 1 200 ? -16.052 -3.927 10.026 1.00 73.44 200 GLY A C 1
ATOM 1577 O O . GLY A 1 200 ? -15.999 -5.149 10.040 1.00 73.44 200 GLY A O 1
ATOM 1578 N N . GLY A 1 201 ? -17.191 -3.273 10.281 1.00 65.19 201 GLY A N 1
ATOM 1579 C CA . GLY A 1 201 ? -18.481 -3.935 10.530 1.00 65.19 201 GLY A CA 1
ATOM 1580 C C . GLY A 1 201 ? -19.290 -4.288 9.273 1.00 65.19 201 GLY A C 1
ATOM 1581 O O . GLY A 1 201 ? -20.357 -4.885 9.389 1.00 65.19 201 GLY A O 1
ATOM 1582 N N . ARG A 1 202 ? -18.841 -3.911 8.066 1.00 68.88 202 ARG A N 1
ATOM 1583 C CA . ARG A 1 202 ? -19.524 -4.292 6.819 1.00 68.88 202 ARG A CA 1
ATOM 1584 C C . ARG A 1 202 ? -19.179 -5.737 6.459 1.00 68.88 202 ARG A C 1
ATOM 1586 O O . ARG A 1 202 ? -18.008 -6.106 6.369 1.00 68.88 202 ARG A O 1
ATOM 1593 N N . ASN A 1 203 ? -20.206 -6.537 6.182 1.00 64.62 203 ASN A N 1
ATOM 1594 C CA . ASN A 1 203 ? -20.028 -7.865 5.598 1.00 64.62 203 ASN A CA 1
ATOM 1595 C C . ASN A 1 203 ? -19.417 -7.754 4.190 1.00 64.62 203 ASN A C 1
ATOM 1597 O O . ASN A 1 203 ? -19.578 -6.733 3.518 1.00 64.62 203 ASN A O 1
ATOM 1601 N N . CYS A 1 204 ? -18.747 -8.821 3.732 1.00 57.81 204 CYS A N 1
ATOM 1602 C CA . CYS A 1 204 ? -18.284 -8.982 2.345 1.00 57.81 204 CYS A CA 1
ATOM 1603 C C . CYS A 1 204 ? -19.489 -9.127 1.392 1.00 57.81 204 CYS A C 1
ATOM 1605 O O . CYS A 1 204 ? -19.754 -10.197 0.854 1.00 57.81 204 CYS A O 1
ATOM 1607 N N . GLY A 1 205 ? -20.272 -8.064 1.232 1.00 59.09 205 GLY A N 1
ATOM 1608 C CA . GLY A 1 205 ? -21.329 -7.959 0.239 1.00 59.09 205 GLY A CA 1
ATOM 1609 C C . GLY A 1 205 ? -20.875 -7.047 -0.891 1.00 59.09 205 GLY A C 1
ATOM 1610 O O . GLY A 1 205 ? -20.368 -5.957 -0.641 1.00 59.09 205 GLY A O 1
ATOM 1611 N N . TRP A 1 206 ? -21.122 -7.454 -2.136 1.00 57.41 206 TRP A N 1
ATOM 1612 C CA . TRP A 1 206 ? -20.932 -6.622 -3.335 1.00 57.41 206 TRP A CA 1
ATOM 1613 C C . TRP A 1 206 ? -21.965 -5.485 -3.450 1.00 57.41 206 TRP A C 1
ATOM 1615 O O . TRP A 1 206 ? -22.116 -4.864 -4.498 1.00 57.41 206 TRP A O 1
ATOM 1625 N N . THR A 1 207 ? -22.695 -5.191 -2.374 1.00 62.28 207 THR A N 1
ATOM 1626 C CA . THR A 1 207 ? -23.616 -4.061 -2.270 1.00 62.28 207 THR A CA 1
ATOM 1627 C C . THR A 1 207 ? -22.815 -2.776 -2.069 1.00 62.28 207 THR A C 1
ATOM 1629 O O . THR A 1 207 ? -22.717 -2.237 -0.962 1.00 62.28 207 THR A O 1
ATOM 1632 N N . LEU A 1 208 ? -22.191 -2.325 -3.155 1.00 69.06 208 LEU A N 1
ATOM 1633 C CA . LEU A 1 208 ? -21.617 -0.993 -3.279 1.00 69.06 208 LEU A CA 1
ATOM 1634 C C . LEU A 1 208 ? -22.761 0.010 -3.448 1.00 69.06 208 LEU A C 1
ATOM 1636 O O . LEU A 1 208 ? -23.711 -0.216 -4.202 1.00 69.06 208 LEU A O 1
ATOM 1640 N N . SER A 1 209 ? -22.681 1.133 -2.744 1.00 70.56 209 SER A N 1
ATOM 1641 C CA . SER A 1 209 ? -23.593 2.249 -2.995 1.00 70.56 209 SER A CA 1
ATOM 1642 C C . SER A 1 209 ? -23.363 2.825 -4.401 1.00 70.56 209 SER A C 1
ATOM 1644 O O . SER A 1 209 ? -22.271 2.719 -4.957 1.00 70.56 209 SER A O 1
ATOM 1646 N N . ARG A 1 210 ? -24.367 3.500 -4.981 1.00 73.50 210 ARG A N 1
ATOM 1647 C CA . ARG A 1 210 ? -24.232 4.140 -6.308 1.00 73.50 210 ARG A CA 1
ATOM 1648 C C . ARG A 1 210 ? -23.056 5.126 -6.378 1.00 73.50 210 ARG A C 1
ATOM 1650 O O . ARG A 1 210 ? -22.398 5.221 -7.407 1.00 73.50 210 ARG A O 1
ATOM 1657 N N . VAL A 1 211 ? -22.772 5.819 -5.273 1.00 75.44 211 VAL A N 1
ATOM 1658 C CA . VAL A 1 211 ? -21.629 6.737 -5.156 1.00 75.44 211 VAL A CA 1
ATOM 1659 C C . VAL A 1 211 ? -20.306 5.968 -5.156 1.00 75.44 211 VAL A C 1
ATOM 1661 O O . VAL A 1 211 ? -19.384 6.355 -5.868 1.00 75.44 211 VAL A O 1
ATOM 1664 N N . GLU A 1 212 ? -20.222 4.856 -4.417 1.00 78.06 212 GLU A N 1
ATOM 1665 C CA . GLU A 1 212 ? -19.038 3.986 -4.416 1.00 78.06 212 GLU A CA 1
ATOM 1666 C C . GLU A 1 212 ? -18.760 3.431 -5.823 1.00 78.06 212 GLU A C 1
ATOM 1668 O O . GLU A 1 212 ? -17.614 3.464 -6.256 1.00 78.06 212 GLU A O 1
ATOM 1673 N N . ILE A 1 213 ? -19.794 3.022 -6.571 1.00 79.25 213 ILE A N 1
ATOM 1674 C CA . ILE A 1 213 ? -19.656 2.560 -7.965 1.00 79.25 213 ILE A CA 1
ATOM 1675 C C . ILE A 1 213 ? -19.175 3.690 -8.883 1.00 79.25 213 ILE A C 1
ATOM 1677 O O . ILE A 1 213 ? -18.279 3.474 -9.694 1.00 79.25 213 ILE A O 1
ATOM 1681 N N . SER A 1 214 ? -19.729 4.900 -8.761 1.00 77.88 214 SER A N 1
ATOM 1682 C CA . SER A 1 214 ? -19.301 6.030 -9.596 1.00 77.88 214 SER A CA 1
ATOM 1683 C C . SER A 1 214 ? -17.832 6.375 -9.364 1.00 77.88 214 SER A C 1
ATOM 1685 O O . SER A 1 214 ? -17.085 6.507 -10.327 1.00 77.88 214 SER A O 1
ATOM 1687 N N . VAL A 1 215 ? -17.401 6.481 -8.101 1.00 83.25 215 VAL A N 1
ATOM 1688 C CA . VAL A 1 215 ? -15.991 6.733 -7.760 1.00 83.25 215 VAL A CA 1
ATOM 1689 C C . VAL A 1 215 ? -15.108 5.603 -8.278 1.00 83.25 215 VAL A C 1
ATOM 1691 O O . VAL A 1 215 ? -14.052 5.864 -8.848 1.00 83.25 215 VAL A O 1
ATOM 1694 N N . PHE A 1 216 ? -15.561 4.358 -8.120 1.00 85.75 216 PHE A N 1
ATOM 1695 C CA . PHE A 1 216 ? -14.853 3.180 -8.598 1.00 85.75 216 PHE A CA 1
ATOM 1696 C C . PHE A 1 216 ? -14.571 3.265 -10.100 1.00 85.75 216 PHE A C 1
ATOM 1698 O O . PHE A 1 216 ? -13.419 3.206 -10.527 1.00 85.75 216 PHE A O 1
ATOM 1705 N N . VAL A 1 217 ? -15.627 3.461 -10.894 1.00 84.94 217 VAL A N 1
ATOM 1706 C CA . VAL A 1 217 ? -15.533 3.549 -12.353 1.00 84.94 217 VAL A CA 1
ATOM 1707 C C . VAL A 1 217 ? -14.652 4.726 -12.757 1.00 84.94 217 VAL A C 1
ATOM 1709 O O . VAL A 1 217 ? -13.749 4.545 -13.567 1.00 84.94 217 VAL A O 1
ATOM 1712 N N . SER A 1 218 ? -14.839 5.906 -12.159 1.00 87.12 218 SER A N 1
ATOM 1713 C CA . SER A 1 218 ? -14.030 7.084 -12.486 1.00 87.12 218 SER A CA 1
ATOM 1714 C C . SER A 1 218 ? -12.538 6.866 -12.230 1.00 87.12 218 SER A C 1
ATOM 1716 O O . SER A 1 218 ? -11.732 7.161 -13.108 1.00 87.12 218 SER A O 1
ATOM 1718 N N . VAL A 1 219 ? -12.148 6.329 -11.070 1.00 89.19 219 VAL A N 1
ATOM 1719 C CA . VAL A 1 219 ? -10.728 6.131 -10.732 1.00 89.19 219 VAL A CA 1
ATOM 1720 C C . VAL A 1 219 ? -10.094 5.055 -11.613 1.00 89.19 219 VAL A C 1
ATOM 1722 O O . VAL A 1 219 ? -8.985 5.256 -12.107 1.00 89.19 219 VAL A O 1
ATOM 1725 N N . VAL A 1 220 ? -10.799 3.949 -11.875 1.00 88.06 220 VAL A N 1
ATOM 1726 C CA . VAL A 1 220 ? -10.307 2.896 -12.779 1.00 88.06 220 VAL A CA 1
ATOM 1727 C C . VAL A 1 220 ? -10.145 3.430 -14.198 1.00 88.06 220 VAL A C 1
ATOM 1729 O O . VAL A 1 220 ? -9.109 3.194 -14.817 1.00 88.06 220 VAL A O 1
ATOM 1732 N N . VAL A 1 221 ? -11.129 4.175 -14.710 1.00 88.19 221 VAL A N 1
ATOM 1733 C CA . VAL A 1 221 ? -11.071 4.761 -16.057 1.00 88.19 221 VAL A CA 1
ATOM 1734 C C . VAL A 1 221 ? -9.927 5.762 -16.155 1.00 88.19 221 VAL A C 1
ATOM 1736 O O . VAL A 1 221 ? -9.114 5.645 -17.065 1.00 88.19 221 VAL A O 1
ATOM 1739 N N . VAL A 1 222 ? -9.805 6.693 -15.205 1.00 89.94 222 VAL A N 1
ATOM 1740 C CA . VAL A 1 222 ? -8.711 7.677 -15.196 1.00 89.94 222 VAL A CA 1
ATOM 1741 C C . VAL A 1 222 ?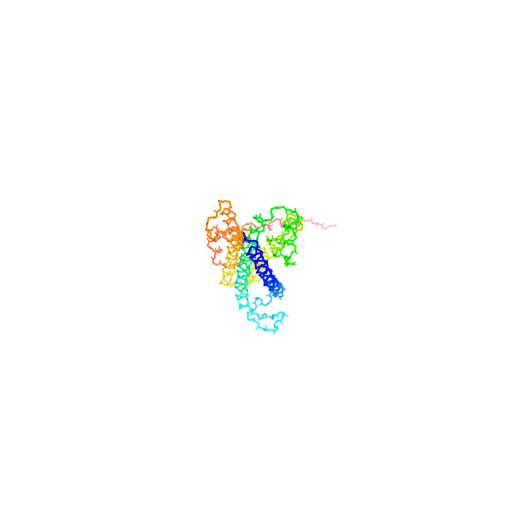 -7.358 6.976 -15.131 1.00 89.94 222 VAL A C 1
ATOM 1743 O O . VAL A 1 222 ? -6.491 7.274 -15.946 1.00 89.94 222 VAL A O 1
ATOM 1746 N N . SER A 1 223 ? -7.184 6.003 -14.234 1.00 86.44 223 SER A N 1
ATOM 1747 C CA . SER A 1 223 ? -5.929 5.253 -14.138 1.00 86.44 223 SER A CA 1
ATOM 1748 C C . SER A 1 223 ? -5.624 4.478 -15.422 1.00 86.44 223 SER A C 1
ATOM 1750 O O . SER A 1 223 ? -4.480 4.439 -15.862 1.00 86.44 223 SER A O 1
ATOM 1752 N N . SER A 1 224 ? -6.639 3.890 -16.057 1.00 82.38 224 SER A N 1
ATOM 1753 C CA . SER A 1 224 ? -6.474 3.178 -17.329 1.00 82.38 224 SER A CA 1
ATOM 1754 C C . SER A 1 224 ? -6.074 4.132 -18.453 1.00 82.38 224 SER A C 1
ATOM 1756 O O . SER A 1 224 ? -5.158 3.835 -19.214 1.00 82.38 224 SER A O 1
ATOM 1758 N N . VAL A 1 225 ? -6.715 5.301 -18.539 1.00 86.12 225 VAL A N 1
ATOM 1759 C CA . VAL A 1 225 ? -6.398 6.332 -19.538 1.00 86.12 225 VAL A CA 1
ATOM 1760 C C . VAL A 1 225 ? -4.980 6.857 -19.337 1.00 86.12 225 VAL A C 1
ATOM 1762 O O . VAL A 1 225 ? -4.219 6.902 -20.298 1.00 86.12 225 VAL A O 1
ATOM 1765 N N . VAL A 1 226 ? -4.590 7.193 -18.105 1.00 89.50 226 VAL A N 1
ATOM 1766 C CA . VAL A 1 226 ? -3.226 7.651 -17.794 1.00 89.50 226 VAL A CA 1
ATOM 1767 C C . VAL A 1 226 ? -2.201 6.582 -18.177 1.00 89.50 226 VAL A C 1
ATOM 1769 O O . VAL A 1 226 ? -1.229 6.885 -18.865 1.00 89.50 226 VAL A O 1
ATOM 1772 N N . ALA A 1 227 ? -2.445 5.319 -17.823 1.00 83.88 227 ALA A N 1
ATOM 1773 C CA . ALA A 1 227 ? -1.555 4.217 -18.177 1.00 83.88 227 ALA A CA 1
ATOM 1774 C C . ALA A 1 227 ? -1.465 3.973 -19.700 1.00 83.88 227 ALA A C 1
ATOM 1776 O O . ALA A 1 227 ? -0.423 3.518 -20.175 1.00 83.88 227 ALA A O 1
ATOM 1777 N N . MET A 1 228 ? -2.515 4.290 -20.468 1.00 82.25 228 MET A N 1
ATOM 1778 C CA . MET A 1 228 ? -2.518 4.214 -21.938 1.00 82.25 228 MET A CA 1
ATOM 1779 C C . MET A 1 228 ? -1.830 5.407 -22.608 1.00 82.25 228 MET A C 1
ATOM 1781 O O . MET A 1 228 ? -1.179 5.228 -23.634 1.00 82.25 228 MET A O 1
ATOM 1785 N N . MET A 1 229 ? -1.935 6.607 -22.030 1.00 84.06 229 MET A N 1
ATOM 1786 C CA . MET A 1 229 ? -1.229 7.801 -22.517 1.00 84.06 229 MET A CA 1
ATOM 1787 C C . MET A 1 229 ? 0.292 7.661 -22.378 1.00 84.06 229 MET A C 1
ATOM 1789 O O . MET A 1 229 ? 1.047 8.235 -23.158 1.00 84.06 229 MET A O 1
ATOM 1793 N N . LEU A 1 230 ? 0.752 6.854 -21.420 1.00 82.56 230 LEU A N 1
ATOM 1794 C CA . LEU A 1 230 ? 2.150 6.453 -21.297 1.00 82.56 230 LEU A CA 1
ATOM 1795 C C . LEU A 1 230 ? 2.475 5.339 -22.307 1.00 82.56 230 LEU A C 1
ATOM 1797 O O . LEU A 1 230 ? 2.425 4.143 -21.990 1.00 82.56 230 LEU A O 1
ATOM 1801 N N . HIS A 1 231 ? 2.810 5.743 -23.532 1.00 80.56 231 HIS A N 1
ATOM 1802 C CA . HIS A 1 231 ? 3.209 4.856 -24.625 1.00 80.56 231 HIS A CA 1
ATOM 1803 C C . HIS A 1 231 ? 4.544 5.276 -25.250 1.00 80.56 231 HIS A C 1
ATOM 1805 O O . HIS A 1 231 ? 4.978 6.422 -25.142 1.00 80.56 231 HIS A O 1
ATOM 1811 N N . PHE A 1 232 ? 5.176 4.344 -25.960 1.00 78.50 232 PHE A N 1
ATOM 1812 C CA . PHE A 1 232 ? 6.350 4.608 -26.792 1.00 78.50 232 PHE A CA 1
ATOM 1813 C C . PHE A 1 232 ? 5.965 4.597 -28.285 1.00 78.50 232 PHE A C 1
ATOM 1815 O O . PHE A 1 232 ? 4.961 3.979 -28.663 1.00 78.50 232 PHE A O 1
ATOM 1822 N N . PRO A 1 233 ? 6.708 5.305 -29.155 1.00 71.88 233 PRO A N 1
ATOM 1823 C CA . PRO A 1 233 ? 6.442 5.303 -30.592 1.00 71.88 233 PRO A CA 1
ATOM 1824 C C . PRO A 1 233 ? 6.611 3.891 -31.179 1.00 71.88 233 PRO A C 1
ATOM 1826 O O . PRO A 1 233 ? 7.609 3.222 -30.933 1.00 71.88 233 PRO A O 1
ATOM 1829 N N . GLY A 1 234 ? 5.628 3.431 -31.961 1.00 69.81 234 GLY A N 1
ATOM 1830 C CA . GLY A 1 234 ? 5.640 2.102 -32.596 1.00 69.81 234 GLY A CA 1
ATOM 1831 C C . GLY A 1 234 ? 4.817 1.021 -31.883 1.00 69.81 234 GLY A C 1
ATOM 1832 O O . GLY A 1 234 ? 4.729 -0.105 -32.375 1.00 69.81 234 GLY A O 1
ATOM 1833 N N . GLU A 1 235 ? 4.157 1.339 -30.766 1.00 76.56 235 GLU A N 1
ATOM 1834 C CA . GLU A 1 235 ? 3.228 0.409 -30.124 1.00 76.56 235 GLU A CA 1
ATOM 1835 C C . GLU A 1 235 ? 1.997 0.140 -31.019 1.00 76.56 235 GLU A C 1
ATOM 1837 O O . GLU A 1 235 ? 1.352 1.063 -31.522 1.00 76.56 235 GLU A O 1
ATOM 1842 N N . LYS A 1 236 ? 1.624 -1.138 -31.200 1.00 70.75 236 LYS A N 1
ATOM 1843 C CA . LYS A 1 236 ? 0.505 -1.545 -32.079 1.00 70.75 236 LYS A CA 1
ATOM 1844 C C . LYS A 1 236 ? -0.822 -0.853 -31.732 1.00 70.75 236 LYS A C 1
ATOM 1846 O O . LYS A 1 236 ? -1.605 -0.571 -32.632 1.00 70.75 236 LYS A O 1
ATOM 1851 N N . PHE A 1 237 ? -1.051 -0.560 -30.452 1.00 65.31 237 PHE A N 1
ATOM 1852 C CA . PHE A 1 237 ? -2.247 0.128 -29.959 1.00 65.31 237 PHE A CA 1
ATOM 1853 C C . PHE A 1 237 ? -2.371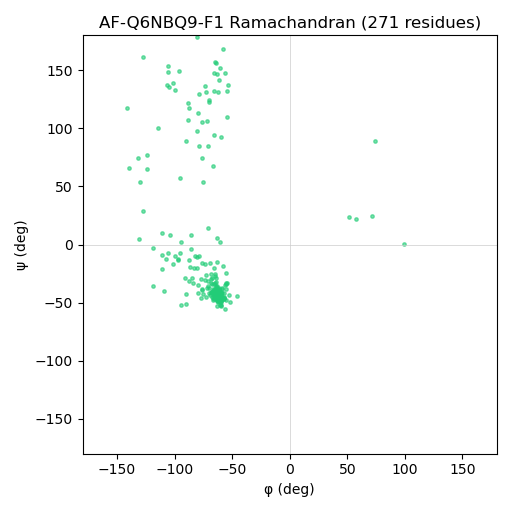 1.567 -30.487 1.00 65.31 237 PHE A C 1
ATOM 1855 O O . PHE A 1 237 ? -3.445 1.971 -30.927 1.00 65.31 237 PHE A O 1
ATOM 1862 N N . VAL A 1 238 ? -1.263 2.313 -30.538 1.00 60.81 238 VAL A N 1
ATOM 1863 C CA . VAL A 1 238 ? -1.232 3.685 -31.075 1.00 60.81 238 VAL A CA 1
ATOM 1864 C C . VAL A 1 238 ? -1.533 3.679 -32.572 1.00 60.81 238 VAL A C 1
ATOM 1866 O O . VAL A 1 238 ? -2.214 4.565 -33.074 1.00 60.81 238 VAL A O 1
ATOM 1869 N N . ARG A 1 239 ? -1.110 2.636 -33.296 1.00 56.62 239 ARG A N 1
ATOM 1870 C CA . ARG A 1 239 ? -1.417 2.492 -34.725 1.00 56.62 239 ARG A CA 1
ATOM 1871 C C . ARG A 1 239 ? -2.919 2.325 -34.994 1.00 56.62 239 ARG A C 1
ATOM 1873 O O . ARG A 1 239 ? -3.399 2.801 -36.011 1.00 56.62 239 ARG A O 1
ATOM 1880 N N . ILE A 1 240 ? -3.657 1.698 -34.079 1.00 60.38 240 ILE A N 1
ATOM 1881 C CA . ILE A 1 240 ? -5.110 1.510 -34.203 1.00 60.38 240 ILE A CA 1
ATOM 1882 C C . ILE A 1 240 ? -5.866 2.811 -33.883 1.00 60.38 240 ILE A C 1
ATOM 1884 O O . ILE A 1 240 ? -6.822 3.138 -34.570 1.00 60.38 240 ILE A O 1
ATOM 1888 N N . PHE A 1 241 ? -5.432 3.580 -32.877 1.00 56.59 241 PHE A N 1
ATOM 1889 C CA . PHE A 1 241 ? -6.151 4.791 -32.446 1.00 56.59 241 PHE A CA 1
ATOM 1890 C C . PHE A 1 241 ? -5.710 6.096 -33.129 1.00 56.59 241 PHE A C 1
ATOM 1892 O O . PHE A 1 241 ? -6.525 7.003 -33.261 1.00 56.59 241 PHE A O 1
ATOM 1899 N N . PHE A 1 242 ? -4.448 6.217 -33.554 1.00 56.50 242 PHE A N 1
ATOM 1900 C CA . PHE A 1 242 ? -3.887 7.463 -34.100 1.00 56.50 242 PHE A CA 1
ATOM 1901 C C . PHE A 1 242 ? -3.571 7.415 -35.606 1.00 56.50 242 PHE A C 1
ATOM 1903 O O . PHE A 1 242 ? -3.482 8.472 -36.224 1.00 56.50 242 PHE A O 1
ATOM 1910 N N . VAL A 1 243 ? -3.406 6.236 -36.226 1.00 52.44 243 VAL A N 1
ATOM 1911 C CA . VAL A 1 243 ? -2.882 6.135 -37.612 1.00 52.44 243 VAL A CA 1
ATOM 1912 C C . VAL A 1 243 ? -3.964 5.927 -38.683 1.00 52.44 243 VAL A C 1
ATOM 1914 O O . VAL A 1 243 ? -3.686 6.130 -39.860 1.00 52.44 243 VAL A O 1
ATOM 1917 N N . GLU A 1 244 ? -5.225 5.659 -38.330 1.00 48.56 244 GLU A N 1
ATOM 1918 C CA . GLU A 1 244 ? -6.319 5.669 -39.326 1.00 48.56 244 GLU A CA 1
ATOM 1919 C C . GLU A 1 244 ? -6.854 7.077 -39.659 1.00 48.56 244 GLU A C 1
ATOM 1921 O O . GLU A 1 244 ? -7.566 7.238 -40.647 1.00 48.56 244 GLU A O 1
ATOM 1926 N N . GLY A 1 245 ? -6.471 8.113 -38.898 1.00 47.81 245 GLY A N 1
ATOM 1927 C CA . GLY A 1 245 ? -6.916 9.500 -39.111 1.00 47.81 245 GLY A CA 1
ATOM 1928 C C . GLY A 1 245 ? -5.883 10.454 -39.719 1.00 47.81 245 GLY A C 1
ATOM 1929 O O . GLY A 1 245 ? -6.228 11.584 -40.049 1.00 47.81 245 GLY A O 1
ATOM 1930 N N . ALA A 1 246 ? -4.627 10.033 -39.878 1.00 45.41 246 ALA A N 1
ATOM 1931 C CA . ALA A 1 246 ? -3.541 10.906 -40.321 1.00 45.41 246 ALA A CA 1
ATOM 1932 C C . ALA A 1 246 ? -2.856 10.348 -41.574 1.00 45.41 246 ALA A C 1
ATOM 1934 O O . ALA A 1 246 ? -1.674 10.008 -41.566 1.00 45.41 246 ALA A O 1
ATOM 1935 N N . LYS A 1 247 ? -3.600 10.290 -42.685 1.00 40.03 247 LYS A N 1
ATOM 1936 C CA . LYS A 1 247 ? -2.973 10.470 -43.998 1.00 40.03 247 LYS A CA 1
ATOM 1937 C C . LYS A 1 247 ? -2.581 11.943 -44.095 1.00 40.03 247 LYS A C 1
ATOM 1939 O O . LYS A 1 247 ? -3.361 12.756 -44.574 1.00 40.03 247 LYS A O 1
ATOM 1944 N N . PHE A 1 248 ? -1.413 12.305 -43.576 1.00 46.56 248 PHE A N 1
ATOM 1945 C CA . PHE A 1 248 ? -0.768 13.519 -44.057 1.00 46.56 248 PHE A CA 1
ATOM 1946 C C . PHE A 1 248 ? -0.263 13.189 -45.457 1.00 46.56 248 PHE A C 1
ATOM 1948 O O . PHE A 1 248 ? 0.669 12.401 -45.605 1.00 46.56 248 PHE A O 1
ATOM 1955 N N . ASP A 1 249 ? -0.945 13.720 -46.472 1.00 40.00 249 ASP A N 1
ATOM 1956 C CA . ASP A 1 249 ? -0.428 13.746 -47.834 1.00 40.00 249 ASP A CA 1
ATOM 1957 C C . ASP A 1 249 ? 0.951 14.419 -47.790 1.00 40.00 249 ASP A C 1
ATOM 1959 O O . ASP A 1 249 ? 1.072 15.626 -47.577 1.00 40.00 249 ASP A O 1
ATOM 1963 N N . GLU A 1 250 ? 2.009 13.635 -48.005 1.00 43.50 250 GLU A N 1
ATOM 1964 C CA . GLU A 1 250 ? 3.396 14.106 -48.146 1.00 43.50 250 GLU A CA 1
ATOM 1965 C C . GLU A 1 250 ? 3.585 15.075 -49.338 1.00 43.50 250 GLU A C 1
ATOM 1967 O O . GLU A 1 250 ? 4.690 15.553 -49.586 1.00 43.50 250 GLU A O 1
ATOM 1972 N N . ALA A 1 251 ? 2.519 15.412 -50.071 1.00 43.81 251 ALA A N 1
ATOM 1973 C CA . ALA A 1 251 ? 2.563 16.262 -51.252 1.00 43.81 251 ALA A CA 1
ATOM 1974 C C . ALA A 1 251 ? 2.468 17.777 -50.970 1.00 43.81 251 ALA A C 1
ATOM 1976 O O . ALA A 1 251 ? 2.874 18.561 -51.825 1.00 43.81 251 ALA A O 1
ATOM 1977 N N . GLU A 1 252 ? 1.984 18.228 -49.804 1.00 42.03 252 GLU A N 1
ATOM 1978 C CA . GLU A 1 252 ? 1.733 19.670 -49.578 1.00 42.03 252 GLU A CA 1
ATOM 1979 C C . GLU A 1 252 ? 2.853 20.432 -48.848 1.00 42.03 252 GLU A C 1
ATOM 1981 O O . GLU A 1 252 ? 2.895 21.661 -48.889 1.00 42.03 252 GLU A O 1
ATOM 1986 N N . ILE A 1 253 ? 3.824 19.745 -48.239 1.00 42.78 253 ILE A N 1
ATOM 1987 C CA . ILE A 1 253 ? 4.884 20.408 -47.450 1.00 42.78 253 ILE A CA 1
ATOM 1988 C C . ILE A 1 253 ? 6.034 20.936 -48.339 1.00 42.78 253 ILE A C 1
ATOM 1990 O O . ILE A 1 253 ? 6.851 21.740 -47.891 1.00 42.78 253 ILE A O 1
ATOM 1994 N N . CYS A 1 254 ? 6.071 20.585 -49.631 1.00 37.69 254 CYS A N 1
ATOM 1995 C CA . CYS A 1 254 ? 7.145 21.000 -50.544 1.00 37.69 254 CYS A CA 1
ATOM 1996 C C . CYS A 1 254 ? 6.865 22.281 -51.366 1.00 37.69 254 CYS A C 1
ATOM 1998 O O . CYS A 1 254 ? 7.719 22.679 -52.154 1.00 37.69 254 CYS A O 1
ATOM 2000 N N . SER A 1 255 ? 5.720 22.962 -51.201 1.00 45.06 255 SER A N 1
ATOM 2001 C CA . SER A 1 255 ? 5.427 24.213 -51.942 1.00 45.06 255 SER A CA 1
ATOM 2002 C C . SER A 1 255 ? 5.490 25.492 -51.097 1.00 45.06 255 SER A C 1
ATOM 2004 O O . SER A 1 255 ? 5.570 26.591 -51.646 1.00 45.06 255 SER A O 1
ATOM 2006 N N . ALA A 1 256 ? 5.546 25.385 -49.768 1.00 44.59 256 ALA A N 1
ATOM 2007 C CA . ALA A 1 256 ? 5.681 26.535 -48.876 1.00 44.59 256 ALA A CA 1
ATOM 2008 C C . ALA A 1 256 ? 7.152 26.781 -48.499 1.00 44.59 256 ALA A C 1
ATOM 2010 O O . ALA A 1 256 ? 7.532 26.805 -47.328 1.00 44.59 256 ALA A O 1
ATOM 2011 N N . SER A 1 257 ? 8.007 26.975 -49.507 1.00 43.56 257 SER A N 1
ATOM 2012 C CA . SER A 1 257 ? 9.378 27.446 -49.315 1.00 43.56 257 SER A CA 1
ATOM 2013 C C . SER A 1 257 ? 9.368 28.883 -48.774 1.00 43.56 257 SER A C 1
ATOM 2015 O O . SER A 1 257 ? 9.354 29.862 -49.523 1.00 43.56 257 SER A O 1
ATOM 2017 N N . ILE A 1 258 ? 9.438 29.005 -47.449 1.00 43.69 258 ILE A N 1
ATOM 2018 C CA . ILE A 1 258 ? 9.624 30.246 -46.671 1.00 43.69 258 ILE A CA 1
ATOM 2019 C C . ILE A 1 258 ? 10.989 30.932 -46.954 1.00 43.69 258 ILE A C 1
ATOM 2021 O O . ILE A 1 258 ? 11.300 31.979 -46.396 1.00 43.69 258 ILE A O 1
ATOM 2025 N N . LEU A 1 259 ? 11.781 30.428 -47.907 1.00 45.09 259 LEU A N 1
ATOM 2026 C CA . LEU A 1 259 ? 13.077 30.987 -48.311 1.00 45.09 259 LEU A CA 1
ATOM 2027 C C . LEU A 1 259 ? 13.084 31.759 -49.647 1.00 45.09 259 LEU A C 1
ATOM 2029 O O . LEU A 1 259 ? 14.142 32.194 -50.082 1.00 45.09 259 LEU A O 1
ATOM 2033 N N . ALA A 1 260 ? 11.933 32.034 -50.272 1.00 43.81 260 ALA A N 1
ATOM 2034 C CA . ALA A 1 260 ? 11.877 32.832 -51.511 1.00 43.81 260 ALA A CA 1
ATOM 2035 C C . ALA A 1 260 ? 11.818 34.368 -51.300 1.00 43.81 260 ALA A C 1
ATOM 2037 O O . ALA A 1 260 ? 11.586 35.116 -52.249 1.00 43.81 260 ALA A O 1
ATOM 2038 N N . ARG A 1 261 ? 11.995 34.871 -50.065 1.00 43.41 261 ARG A N 1
ATOM 2039 C CA . ARG A 1 261 ? 11.830 36.304 -49.718 1.00 43.41 261 ARG A CA 1
ATOM 2040 C C . ARG A 1 261 ? 13.137 37.038 -49.361 1.00 43.41 261 ARG A C 1
ATOM 2042 O O . ARG A 1 261 ? 13.079 38.180 -48.923 1.00 43.41 261 ARG A O 1
ATOM 2049 N N . TYR A 1 262 ? 14.304 36.431 -49.583 1.00 45.22 262 TYR A N 1
ATOM 2050 C CA . TYR A 1 262 ? 15.605 37.037 -49.249 1.00 45.22 262 TYR A CA 1
ATOM 2051 C C . TYR A 1 262 ? 16.623 37.062 -50.401 1.00 45.22 262 TYR A C 1
ATOM 2053 O O . TYR A 1 262 ? 17.819 37.080 -50.146 1.00 45.22 262 TYR A O 1
ATOM 2061 N N . ASP A 1 263 ? 16.172 37.127 -51.660 1.00 41.06 263 ASP A N 1
ATOM 2062 C CA . ASP A 1 263 ? 17.089 37.180 -52.814 1.00 41.06 263 ASP A CA 1
ATOM 2063 C C . ASP A 1 263 ? 16.775 38.311 -53.813 1.00 41.06 263 ASP A C 1
ATOM 2065 O O . ASP A 1 263 ? 16.582 38.124 -55.013 1.00 41.06 263 ASP A O 1
ATOM 2069 N N . ARG A 1 264 ? 16.689 39.540 -53.289 1.00 42.75 264 ARG A N 1
ATOM 2070 C CA . ARG A 1 264 ? 16.833 40.776 -54.079 1.00 42.75 264 ARG A CA 1
ATOM 2071 C C . ARG A 1 264 ? 17.649 41.811 -53.308 1.00 42.75 264 ARG A C 1
ATOM 2073 O O . ARG A 1 264 ? 17.160 42.882 -52.958 1.00 42.75 264 ARG A O 1
ATOM 2080 N N . LEU A 1 265 ? 18.923 41.505 -53.077 1.00 43.94 265 LEU A N 1
ATOM 2081 C CA . LEU A 1 265 ? 19.931 42.550 -52.917 1.00 43.94 265 LEU A CA 1
ATOM 2082 C C . LEU A 1 265 ? 20.333 43.028 -54.315 1.00 43.94 265 LEU A C 1
ATOM 2084 O O . LEU A 1 265 ? 21.105 42.408 -55.039 1.00 43.94 265 LEU A O 1
ATOM 2088 N N . SER A 1 266 ? 19.708 44.138 -54.693 1.00 44.38 266 SER A N 1
ATOM 2089 C CA . SER A 1 266 ? 20.010 44.959 -55.858 1.00 44.38 266 SER A CA 1
ATOM 2090 C C . SER A 1 266 ? 21.446 45.490 -55.783 1.00 44.38 266 SER A C 1
ATOM 2092 O O . SER A 1 266 ? 21.682 46.559 -55.227 1.00 44.38 266 SER A O 1
ATOM 2094 N N . LEU A 1 267 ? 22.403 44.777 -56.375 1.00 49.66 267 LEU A N 1
ATOM 2095 C CA . LEU A 1 267 ? 23.689 45.348 -56.778 1.00 49.66 267 LEU A CA 1
ATOM 2096 C C . LEU A 1 267 ? 23.556 45.873 -58.210 1.00 49.66 267 LEU A C 1
ATOM 2098 O O . LEU A 1 267 ? 23.788 45.155 -59.182 1.00 49.66 267 LEU A O 1
ATOM 2102 N N . ARG A 1 268 ? 23.141 47.136 -58.338 1.00 42.38 268 ARG A N 1
ATOM 2103 C CA . ARG A 1 268 ? 23.222 47.885 -59.594 1.00 42.38 268 ARG A CA 1
ATOM 2104 C C . ARG A 1 268 ? 23.614 49.334 -59.288 1.00 42.38 268 ARG A C 1
ATOM 2106 O O . ARG A 1 268 ? 22.864 50.038 -58.624 1.00 42.38 268 ARG A O 1
ATOM 2113 N N . ASN A 1 269 ? 24.776 49.717 -59.815 1.00 43.75 269 ASN A N 1
ATOM 2114 C CA . ASN A 1 269 ? 25.335 51.066 -59.968 1.00 43.75 269 ASN A CA 1
ATOM 2115 C C . ASN A 1 269 ? 25.873 51.773 -58.711 1.00 43.75 269 ASN A C 1
ATOM 2117 O O . ASN A 1 269 ? 25.196 52.587 -58.090 1.00 43.75 269 ASN A O 1
ATOM 2121 N N . VAL A 1 270 ? 27.162 51.549 -58.441 1.00 44.28 270 VAL A N 1
ATOM 2122 C CA . VAL A 1 270 ? 28.059 52.611 -57.966 1.00 44.28 270 VAL A CA 1
ATOM 2123 C C . VAL A 1 270 ? 29.087 52.807 -59.075 1.00 44.28 270 VAL A C 1
ATOM 2125 O O . VAL A 1 270 ? 29.990 51.989 -59.241 1.00 44.28 270 VAL A O 1
ATOM 2128 N N . ASP A 1 271 ? 28.872 53.845 -59.878 1.00 51.03 271 ASP A N 1
ATOM 2129 C CA . ASP A 1 271 ? 29.847 54.327 -60.847 1.00 51.03 271 ASP A CA 1
ATOM 2130 C C . ASP A 1 271 ? 30.984 55.025 -60.093 1.00 51.03 271 ASP A C 1
ATOM 2132 O O . ASP A 1 271 ? 30.756 55.847 -59.204 1.00 51.03 271 ASP A O 1
ATOM 2136 N N . ILE A 1 272 ? 32.211 54.650 -60.442 1.00 44.41 272 ILE A N 1
ATOM 2137 C CA . ILE A 1 272 ? 33.450 55.265 -59.975 1.00 44.41 272 ILE A CA 1
ATOM 2138 C C . ILE A 1 272 ? 33.752 56.431 -60.920 1.00 44.41 272 ILE A C 1
ATOM 2140 O O . ILE A 1 272 ? 33.987 56.203 -62.109 1.00 44.41 272 ILE A O 1
ATOM 2144 N N . VAL A 1 273 ? 33.773 57.650 -60.380 1.00 49.94 273 VAL A N 1
ATOM 2145 C CA . VAL A 1 273 ? 34.540 58.796 -60.895 1.00 49.94 273 VAL A CA 1
ATOM 2146 C C . VAL A 1 273 ? 35.264 59.423 -59.717 1.00 49.94 273 VAL A C 1
ATOM 2148 O O . VAL A 1 273 ? 34.594 59.643 -58.682 1.00 49.94 273 VAL A O 1
#

Sequence (273 aa):
MNGKSDAFELERLEAALNDSANRVSTI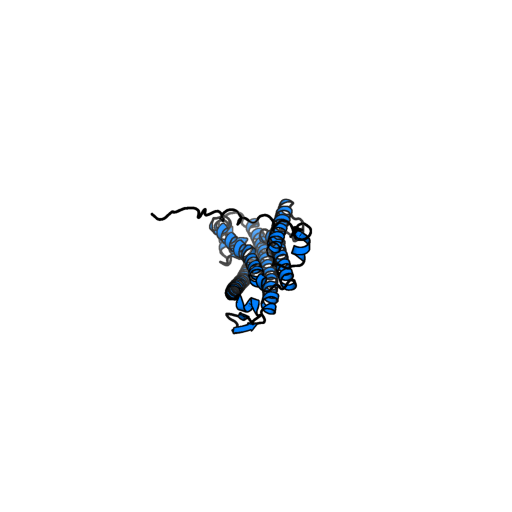WVSFLVLLLYFAIALGAVTHRQLLIGDALRLPVLNVDLPLVGFFFVSPCLLVAFHLYVLLQVMLLARTAAAFSEVVDRKFRAPPANSILRQRLANTLFAQIFAGSPRERYGAIGGLLKGIAAFTLAVLPVLVLYGFQLVFLPYHDARITWIHRALIVLDVFIILTLWPLIRNGGRNCGWTLSRVEISVFVSVVVVSSVVAMMLHFPGEKFVRIFFVEGAKFDEAEICSASILARYDRLSLRNVDIV

Radius of gyration: 29.33 Å; Cα contacts (8 Å, |Δi|>4): 233; chains: 1; bounding box: 59×73×98 Å

Organism: Rhodopseudomonas palustris (strain ATCC BAA-98 / CGA009) (NCBI:txid258594)

pLDDT: mean 80.61, std 16.26, range [37.69, 98.31]

Nearest PDB structures (foldseek):
  6mrt-assembly1_A  TM=2.515E-01  e=6.694E-01  Escherichia coli K-12
  6h2e-assembly1_P-2  TM=2.284E-01  e=1.412E+00  Aeromonas hydrophila subsp. hydrophila AL09-71
  6mbz-assembly1_A  TM=2.222E-01  e=1.920E+00  Homo sapiens